Protein AF-A0A7Y2A4A9-F1 (afdb_monomer)

Mean predicted aligned error: 5.15 Å

Secondary structure (DSSP, 8-state):
--HHHHHHHHHHHTT--HHHHHHHTTS-HHHHHHHHTTSSPPPHHHHHHHHHHHT--HHHHHHHHHHTT---SS----TTSGGGHHHHHHHHHHHHHTTTS-EEEE-TT-BEEEE-HHHHHHHHHTTPPTT---BHHHHHHSTTTGGGGBTTHHHHHHHHHHHHHHHHHH-TT-HHHHHHHHHHHTSTTPPPTT-PPPP-TT-SS--EEEEETTEEEEEEEEEEEPSS-SSHHHHH-EEEEEEESSHHHHHHHHHHTT-

Solvent-accessible surface area (backbone atoms only — not comparable to full-atom values): 14334 Å² total; per-residue (Å²): 134,45,34,21,54,52,54,46,48,59,35,51,72,71,70,46,49,66,61,55,46,16,60,64,48,75,46,55,45,68,56,52,52,27,33,44,68,62,77,41,82,79,52,75,65,54,48,53,46,50,25,58,50,68,68,48,55,58,57,59,38,26,51,50,26,45,43,64,74,41,75,62,85,53,52,72,62,58,75,87,39,80,92,25,49,71,57,49,52,52,51,51,53,56,28,56,69,41,58,48,32,33,20,32,34,22,42,76,71,34,32,38,79,43,62,21,74,39,23,50,51,52,39,45,76,48,68,47,63,92,89,62,65,52,41,51,61,52,40,50,62,31,76,84,22,40,45,74,32,32,79,50,38,79,64,50,46,38,53,51,43,38,50,52,52,52,49,48,65,75,37,78,86,42,60,69,46,44,52,53,46,58,56,52,70,65,40,85,89,66,67,55,67,81,58,76,78,78,69,75,92,75,65,90,68,84,58,48,34,40,46,62,86,93,46,70,38,34,31,36,75,48,79,45,71,62,79,88,56,78,33,35,47,54,55,38,31,31,41,40,38,37,42,56,70,45,74,66,23,41,52,52,35,52,60,62,62,73,110

Sequence (259 aa):
MTFGTALREHRTARRLSQLALASSAEVSQRHLSFLETGRAKPSREMVIHLGIAMGLGLREQNELLLEAGFAPAYPETGLDEPAMDEVRHVLELLLGAHDPFPAFVIDRQWNAVMMNGSGTLLASLLGIAEGDTPNLLRVAMHPDGMRRFCANWDEVAVVLVQRLHREVLSRPGDDALREVYDEVMAYPGLPSPNDGLLPSGNDLLIPIHYRFGDVDVRLITTITTLGAAYDVTLEELRLEVSYPADAESEAVLRGLGGA

pLDDT: mean 91.57, std 9.25, range [40.78, 98.06]

Foldseek 3Di:
DALLCLLVVLCVLLVHDLVRLCVLLVHDSVVNVCRNVVVDQDDLVRLQSSCVSSVHALVSSQVSCVNSVHHRPFAADDCPDPVNVVVVVVVQVVQVVQPPWWKFKAFLQQFRPDIHPNVVVVCVLQVHDPPDRDRVLCQCQAPSHQCVFFPPNVVVLLVSLLVLVVSCSNVVVCVSNVVVNVVSVPHPPRDDNPDDDPPDPDDPFDWGWGDDPPDTFTWGKDKAADPDDRHNRNRRIIMITIDTPDPSNVVSSVVVRVD

Structure (mmCIF, N/CA/C/O backbone):
data_AF-A0A7Y2A4A9-F1
#
_entry.id   AF-A0A7Y2A4A9-F1
#
loop_
_atom_site.group_PDB
_atom_site.id
_atom_site.type_symbol
_atom_site.label_atom_id
_atom_site.label_alt_id
_atom_site.label_comp_id
_atom_site.label_asym_id
_atom_site.label_entity_id
_atom_site.label_seq_id
_atom_site.pdbx_PDB_ins_code
_atom_site.Cartn_x
_atom_site.Cartn_y
_atom_site.Cartn_z
_atom_site.occupancy
_atom_site.B_iso_or_equiv
_atom_site.auth_seq_id
_atom_site.auth_comp_id
_atom_site.auth_asym_id
_atom_site.auth_atom_id
_atom_site.pdbx_PDB_model_num
ATOM 1 N N . MET A 1 1 ? -22.354 1.861 11.260 1.00 70.50 1 MET A N 1
ATOM 2 C CA . MET A 1 1 ? -22.693 0.464 11.601 1.00 70.50 1 MET A CA 1
ATOM 3 C C . MET A 1 1 ? -23.085 0.465 13.083 1.00 70.50 1 MET A C 1
ATOM 5 O O . MET A 1 1 ? -23.626 1.469 13.526 1.00 70.50 1 MET A O 1
ATOM 9 N N . THR A 1 2 ? -22.895 -0.598 13.865 1.00 90.44 2 THR A N 1
ATOM 10 C CA . THR A 1 2 ? -22.844 -0.482 15.338 1.00 90.44 2 THR A CA 1
ATOM 11 C C . THR A 1 2 ? -21.534 -1.103 15.792 1.00 90.44 2 THR A C 1
ATOM 13 O O . THR A 1 2 ? -21.175 -2.135 15.221 1.00 90.44 2 THR A O 1
ATOM 16 N N . PHE A 1 3 ? -20.895 -0.591 16.849 1.00 95.12 3 PHE A N 1
ATOM 17 C CA . PHE A 1 3 ? -19.650 -1.157 17.391 1.00 95.12 3 PHE A CA 1
ATOM 18 C C . PHE A 1 3 ? -19.637 -2.690 17.497 1.00 95.12 3 PHE A C 1
ATOM 20 O O . PHE A 1 3 ? -18.679 -3.320 17.068 1.00 95.12 3 PHE A O 1
ATOM 27 N N . GLY A 1 4 ? -20.691 -3.310 18.042 1.00 96.06 4 GLY A N 1
ATOM 28 C CA . GLY A 1 4 ? -20.726 -4.767 18.222 1.00 96.06 4 GLY A CA 1
ATOM 29 C C . GLY A 1 4 ? -20.639 -5.547 16.902 1.00 96.06 4 GLY A C 1
ATOM 30 O O . GLY A 1 4 ? -19.939 -6.557 16.820 1.00 96.06 4 GLY A O 1
ATOM 31 N N . THR A 1 5 ? -21.299 -5.040 15.860 1.00 94.38 5 THR A N 1
ATOM 32 C CA . THR A 1 5 ? -21.244 -5.583 14.496 1.00 94.38 5 THR A CA 1
ATOM 33 C C . THR A 1 5 ? -19.867 -5.363 13.875 1.00 94.38 5 THR A C 1
ATOM 35 O O . THR A 1 5 ? -19.272 -6.337 13.427 1.00 94.38 5 THR A O 1
ATOM 38 N N . ALA A 1 6 ? -19.317 -4.146 13.957 1.00 93.75 6 ALA A N 1
ATOM 39 C CA . ALA A 1 6 ? -17.979 -3.833 13.444 1.00 93.75 6 ALA A CA 1
ATOM 40 C C . ALA A 1 6 ? -16.894 -4.698 14.115 1.00 93.75 6 ALA A C 1
ATOM 42 O O . ALA A 1 6 ? -16.078 -5.331 13.448 1.00 93.75 6 ALA A O 1
ATOM 43 N N . LEU A 1 7 ? -16.943 -4.832 15.445 1.00 95.75 7 LEU A N 1
ATOM 44 C CA . LEU A 1 7 ? -16.044 -5.694 16.216 1.00 95.75 7 LEU A CA 1
ATOM 45 C C . LEU A 1 7 ? -16.113 -7.150 15.739 1.00 95.75 7 LEU A C 1
ATOM 47 O O . LEU A 1 7 ? -15.086 -7.806 15.552 1.00 95.75 7 LEU A O 1
ATOM 51 N N . ARG A 1 8 ? -17.330 -7.667 15.529 1.00 95.31 8 ARG A N 1
ATOM 52 C CA . ARG A 1 8 ? -17.530 -9.021 15.013 1.00 95.31 8 ARG A CA 1
ATOM 53 C C . ARG A 1 8 ? -16.970 -9.163 13.599 1.00 95.31 8 ARG A C 1
ATOM 55 O O . ARG A 1 8 ? -16.331 -10.177 13.327 1.00 95.31 8 ARG A O 1
ATOM 62 N N . GLU A 1 9 ? -17.197 -8.191 12.725 1.00 92.50 9 GLU A N 1
ATOM 63 C CA . GLU A 1 9 ? -16.702 -8.200 11.348 1.00 92.50 9 GLU A CA 1
ATOM 64 C C . GLU A 1 9 ? -15.175 -8.262 11.312 1.00 92.50 9 GLU A C 1
ATOM 66 O O . GLU A 1 9 ? -14.651 -9.261 10.813 1.00 92.50 9 GLU A O 1
ATOM 71 N N . HIS A 1 10 ? -14.467 -7.327 11.961 1.00 92.81 10 HIS A N 1
ATOM 72 C CA . HIS A 1 10 ? -12.999 -7.352 12.042 1.00 92.81 10 HIS A CA 1
ATOM 73 C C . HIS A 1 10 ? -12.467 -8.671 12.620 1.00 92.81 10 HIS A C 1
ATOM 75 O O . HIS A 1 10 ? -11.510 -9.247 12.088 1.00 92.81 10 HIS A O 1
ATOM 81 N N . ARG A 1 11 ? -13.111 -9.201 13.672 1.00 94.75 11 ARG A N 1
ATOM 82 C CA . ARG A 1 11 ? -12.729 -10.487 14.269 1.00 94.75 11 ARG A CA 1
ATOM 83 C C . ARG A 1 11 ? -12.884 -11.641 13.273 1.00 94.75 11 ARG A C 1
ATOM 85 O O . ARG A 1 11 ? -11.993 -12.484 13.150 1.00 94.75 11 ARG A O 1
ATOM 92 N N . THR A 1 12 ? -14.023 -11.716 12.586 1.00 93.38 12 THR A N 1
ATOM 93 C CA . THR A 1 12 ? -14.317 -12.809 11.644 1.00 93.38 12 THR A CA 1
ATOM 94 C C . THR A 1 12 ? -13.470 -12.743 10.379 1.00 93.38 12 THR A C 1
ATOM 96 O O . THR A 1 12 ? -12.986 -13.784 9.937 1.00 93.38 12 THR A O 1
ATOM 99 N N . ALA A 1 13 ? -13.207 -11.540 9.868 1.00 88.56 13 ALA A N 1
ATOM 100 C CA . ALA A 1 13 ? -12.265 -11.267 8.788 1.00 88.56 13 ALA A CA 1
ATOM 101 C C . ALA A 1 13 ? -10.881 -11.880 9.059 1.00 88.56 13 ALA A C 1
ATOM 103 O O . ALA A 1 13 ? -10.290 -12.527 8.197 1.00 88.56 13 ALA A O 1
ATOM 104 N N . ARG A 1 14 ? -10.406 -11.761 10.302 1.00 89.94 14 ARG A N 1
ATOM 105 C CA . ARG A 1 14 ? -9.124 -12.312 10.772 1.00 89.94 14 ARG 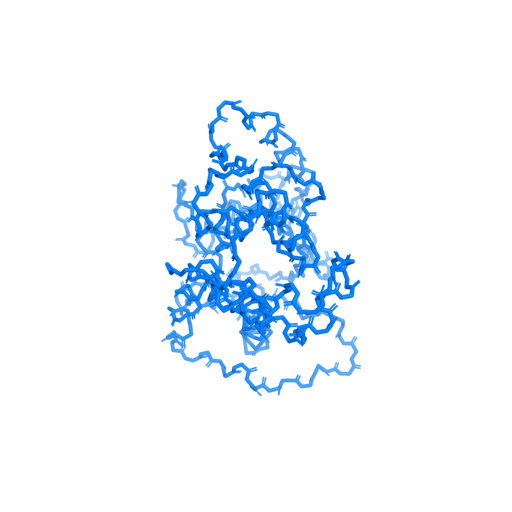A CA 1
ATOM 106 C C . ARG A 1 14 ? -9.209 -13.771 11.233 1.00 89.94 14 ARG A C 1
ATOM 108 O O . ARG A 1 14 ? -8.249 -14.307 11.778 1.00 89.94 14 ARG A O 1
ATOM 115 N N . ARG A 1 15 ? -10.355 -14.432 11.021 1.00 91.75 15 ARG A N 1
ATOM 116 C CA . ARG A 1 15 ? -10.631 -15.831 11.406 1.00 91.75 15 ARG A CA 1
ATOM 117 C C . ARG A 1 15 ? -10.437 -16.112 12.902 1.00 91.75 15 ARG A C 1
ATOM 119 O O . ARG A 1 15 ? -10.193 -17.251 13.299 1.00 91.75 15 ARG A O 1
ATOM 126 N N . LEU A 1 16 ? -10.588 -15.095 13.748 1.00 94.88 16 LEU A N 1
ATOM 127 C CA . LEU A 1 16 ? -10.486 -15.235 15.196 1.00 94.88 16 LEU A CA 1
ATOM 128 C C . LEU A 1 16 ? -11.824 -15.711 15.775 1.00 94.88 16 LEU A C 1
ATOM 130 O O . LEU A 1 16 ? -12.892 -15.189 15.448 1.00 94.88 16 LEU A O 1
ATOM 134 N N . SER A 1 17 ? -11.797 -16.694 16.675 1.00 97.06 17 SER A N 1
ATOM 135 C CA . SER A 1 17 ? -12.971 -17.031 17.491 1.00 97.06 17 SER A CA 1
ATOM 136 C C . SER A 1 17 ? -13.133 -16.020 18.633 1.00 97.06 17 SER A C 1
ATOM 138 O O . SER A 1 17 ? -12.179 -15.332 18.998 1.00 97.06 17 SER A O 1
ATOM 140 N N . GLN A 1 18 ? -14.323 -15.934 19.241 1.00 97.44 18 GLN A N 1
ATOM 141 C CA . GLN A 1 18 ? -14.507 -15.099 20.438 1.00 97.44 18 GLN A CA 1
ATOM 142 C C . GLN A 1 18 ? -13.550 -15.506 21.565 1.00 97.44 18 GLN A C 1
ATOM 144 O O . GLN A 1 18 ? -13.011 -14.650 22.251 1.00 97.44 18 GLN A O 1
ATOM 149 N N . LEU A 1 19 ? -13.320 -16.809 21.753 1.00 97.44 19 LEU A N 1
ATOM 150 C CA . LEU A 1 19 ? -12.393 -17.295 22.772 1.00 97.44 19 LEU A CA 1
ATOM 151 C C . LEU A 1 19 ? -10.947 -16.883 22.464 1.00 97.44 19 LEU A C 1
ATOM 153 O O . LEU A 1 19 ? -10.241 -16.460 23.372 1.00 97.44 19 LEU A O 1
ATOM 157 N N . ALA A 1 20 ? -10.527 -16.969 21.197 1.00 97.50 20 ALA A N 1
ATOM 158 C CA . ALA A 1 20 ? -9.180 -16.584 20.782 1.00 97.50 20 ALA A CA 1
ATOM 159 C C . ALA A 1 20 ? -8.916 -15.092 21.030 1.00 97.50 20 ALA A C 1
ATOM 161 O O . ALA A 1 20 ? -7.919 -14.757 21.660 1.00 97.50 20 ALA A O 1
ATOM 162 N N . LEU A 1 21 ? -9.840 -14.215 20.614 1.00 97.69 21 LEU A N 1
ATOM 163 C CA . LEU A 1 21 ? -9.711 -12.775 20.855 1.00 97.69 21 LEU A CA 1
ATOM 164 C C . LEU A 1 21 ? -9.796 -12.436 22.347 1.00 97.69 21 LEU A C 1
ATOM 166 O O . LEU A 1 21 ? -9.017 -11.639 22.848 1.00 97.69 21 LEU A O 1
ATOM 170 N N . ALA A 1 22 ? -10.723 -13.050 23.081 1.00 97.44 22 ALA A N 1
ATOM 171 C CA . ALA A 1 22 ? -10.835 -12.817 24.515 1.00 97.44 22 ALA A CA 1
ATOM 172 C C 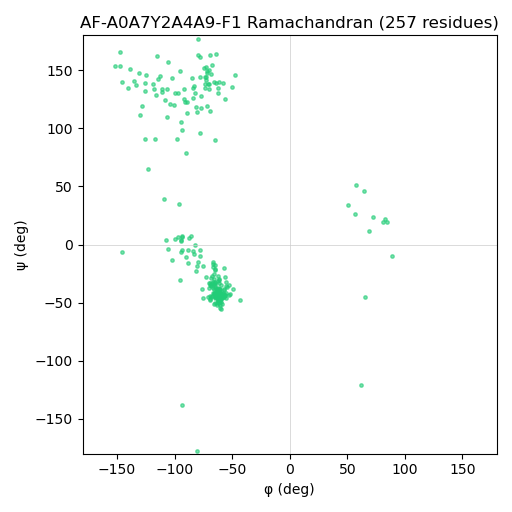. ALA A 1 22 ? -9.549 -13.217 25.256 1.00 97.44 22 ALA A C 1
ATOM 174 O O . ALA A 1 22 ? -9.114 -12.501 26.151 1.00 97.44 22 ALA A O 1
ATOM 175 N N . SER A 1 23 ? -8.916 -14.319 24.842 1.00 97.12 23 SER A N 1
ATOM 176 C CA . SER A 1 23 ? -7.636 -14.759 25.393 1.00 97.12 23 SER A CA 1
ATOM 177 C C . SER A 1 23 ? -6.489 -13.812 25.045 1.00 97.12 23 SER A C 1
ATOM 179 O O . SER A 1 23 ? -5.691 -13.528 25.930 1.00 97.12 23 SER A O 1
ATOM 181 N N . SER A 1 24 ? -6.381 -13.333 23.798 1.00 96.25 24 SER A N 1
ATOM 182 C CA . SER A 1 24 ? -5.307 -12.402 23.410 1.00 96.25 24 SER A CA 1
ATOM 183 C C . SER A 1 24 ? -5.478 -11.020 24.040 1.00 96.25 24 SER A C 1
ATOM 185 O O . SER A 1 24 ? -4.495 -10.374 24.377 1.00 96.25 24 SER A O 1
ATOM 187 N N . ALA A 1 25 ? -6.724 -10.591 24.238 1.00 96.69 25 ALA A N 1
ATOM 188 C CA . ALA A 1 25 ? -7.071 -9.343 24.902 1.00 96.69 25 ALA A CA 1
ATOM 189 C C . ALA A 1 25 ? -7.197 -9.481 26.431 1.00 96.69 25 ALA A C 1
ATOM 191 O O . ALA A 1 25 ? -7.627 -8.536 27.078 1.00 96.69 25 ALA A O 1
ATOM 192 N N . GLU A 1 26 ? -6.891 -10.631 27.036 1.00 96.81 26 GLU A N 1
ATOM 193 C CA . GLU A 1 26 ? -6.998 -10.835 28.494 1.00 96.81 26 GLU A CA 1
ATOM 194 C C . GLU A 1 26 ? -8.364 -10.419 29.099 1.00 96.81 26 GLU A C 1
ATOM 196 O O . GLU A 1 26 ? -8.467 -9.957 30.236 1.00 96.81 26 GLU A O 1
ATOM 201 N N . VAL A 1 27 ? -9.454 -10.605 28.345 1.00 96.94 27 VAL A N 1
ATOM 202 C CA . VAL A 1 27 ? -10.831 -10.343 28.791 1.00 96.94 27 VAL A CA 1
ATOM 203 C C . VAL A 1 27 ? -11.642 -11.632 28.853 1.00 96.94 27 VAL A C 1
ATOM 205 O O . VAL A 1 27 ? -11.319 -12.646 28.241 1.00 96.94 27 VAL A O 1
ATOM 208 N N . SER A 1 28 ? -12.766 -11.619 29.574 1.00 97.25 28 SER A N 1
ATOM 209 C CA . SER A 1 28 ? -13.662 -12.780 29.550 1.00 97.25 28 SER A CA 1
ATOM 210 C C . SER A 1 28 ? -14.373 -12.909 28.195 1.00 97.25 28 SER A C 1
ATOM 212 O O . SER A 1 28 ? -14.920 -11.934 27.673 1.00 97.25 28 SER A O 1
ATOM 214 N N . GLN A 1 29 ? -14.480 -14.134 27.669 1.00 97.25 29 GLN A N 1
ATOM 215 C CA . GLN A 1 29 ? -15.272 -14.420 26.461 1.00 97.25 29 GLN A CA 1
ATOM 216 C C . GLN A 1 29 ? -16.728 -13.943 26.608 1.00 97.25 29 GLN A C 1
ATOM 218 O O . GLN A 1 29 ? -17.335 -13.453 25.657 1.00 97.25 29 GLN A O 1
ATOM 223 N N . ARG A 1 30 ? -17.292 -14.046 27.821 1.00 97.50 30 ARG A N 1
ATOM 224 C CA . ARG A 1 30 ? -18.635 -13.542 28.135 1.00 97.50 30 ARG A CA 1
ATOM 225 C C . ARG A 1 30 ? -18.741 -12.035 27.904 1.00 97.50 30 ARG A C 1
ATOM 227 O O . ARG A 1 30 ? -19.730 -11.587 27.331 1.00 97.50 30 ARG A O 1
ATOM 234 N N . HIS A 1 31 ? -17.749 -11.266 28.352 1.00 97.06 31 HIS A N 1
ATOM 235 C CA . HIS A 1 31 ? -17.726 -9.822 28.141 1.00 97.06 31 HIS A CA 1
ATOM 236 C C . HIS A 1 31 ? -17.620 -9.487 26.652 1.00 97.06 31 HIS A C 1
ATOM 238 O O . HIS A 1 31 ? -18.430 -8.705 26.162 1.00 97.06 31 HIS A O 1
ATOM 244 N N . LEU A 1 32 ? -16.728 -10.160 25.916 1.00 97.31 32 LEU A N 1
ATOM 245 C CA . LEU A 1 32 ? -16.613 -9.989 24.466 1.00 97.31 32 LEU A CA 1
ATOM 246 C C . LEU A 1 32 ? -17.938 -10.287 23.741 1.00 97.31 32 LEU A C 1
ATOM 248 O O . LEU A 1 32 ? -18.380 -9.509 22.901 1.00 97.31 32 LEU A O 1
ATOM 252 N N . SER A 1 33 ? -18.631 -11.364 24.120 1.00 97.44 33 SER A N 1
ATOM 253 C CA . SER A 1 33 ? -19.958 -11.681 23.579 1.00 97.44 33 SER A CA 1
ATOM 254 C C . SER A 1 33 ? -20.992 -10.587 23.875 1.00 97.44 33 SER A C 1
ATOM 256 O O . SER A 1 33 ? -21.827 -10.285 23.021 1.00 97.44 33 SER A O 1
ATOM 258 N N . PHE A 1 34 ? -20.955 -9.965 25.057 1.00 98.06 34 PHE A N 1
ATOM 259 C CA . PHE A 1 34 ? -21.860 -8.860 25.392 1.00 98.06 34 PHE A CA 1
ATOM 260 C C . PHE A 1 34 ? -21.562 -7.594 24.590 1.00 98.06 34 PHE A C 1
ATOM 262 O O . PHE A 1 34 ? -22.504 -6.895 24.224 1.00 98.06 34 PHE A O 1
ATOM 269 N N . LEU A 1 35 ? -20.293 -7.326 24.290 1.00 97.62 35 LEU A N 1
ATOM 270 C CA . LEU A 1 35 ? -19.888 -6.232 23.412 1.00 97.62 35 LEU A CA 1
ATOM 271 C C . LEU A 1 35 ? -20.387 -6.457 21.976 1.00 97.62 35 LEU A C 1
ATOM 273 O O . LEU A 1 35 ? -21.084 -5.602 21.436 1.00 97.62 35 LEU A O 1
ATOM 277 N N . GLU A 1 36 ? -20.140 -7.637 21.395 1.00 97.31 36 GLU A N 1
ATOM 278 C CA . GLU A 1 36 ? -20.597 -7.977 20.033 1.00 97.31 36 GLU A CA 1
ATOM 279 C C . GLU A 1 36 ? -22.127 -7.961 19.881 1.00 97.31 36 GLU A C 1
ATOM 281 O O . GLU A 1 36 ? -22.646 -7.683 18.806 1.00 97.31 36 GLU A O 1
ATOM 286 N N . THR A 1 37 ? -22.865 -8.255 20.956 1.00 96.56 37 THR A N 1
ATOM 287 C CA . THR A 1 37 ? -24.342 -8.271 20.957 1.00 96.56 37 THR A CA 1
ATOM 288 C C . THR A 1 37 ? -24.975 -6.960 21.427 1.00 96.56 37 THR A C 1
ATOM 290 O O . THR A 1 37 ? -26.196 -6.888 21.555 1.00 96.56 37 THR A O 1
ATOM 293 N N . GLY A 1 38 ? -24.174 -5.931 21.729 1.00 95.00 38 GLY A N 1
ATOM 294 C CA . GLY A 1 38 ? -24.663 -4.633 22.210 1.00 95.00 38 GLY A CA 1
ATOM 295 C C . GLY A 1 38 ? -25.270 -4.655 23.620 1.00 95.00 38 GLY A C 1
ATOM 296 O O . GLY A 1 38 ? -25.886 -3.682 24.050 1.00 95.00 38 GLY A O 1
ATOM 297 N N . ARG A 1 39 ? -25.096 -5.750 24.371 1.00 96.19 39 ARG A N 1
ATOM 298 C CA . ARG A 1 39 ? -25.562 -5.891 25.764 1.00 96.19 39 ARG A CA 1
ATOM 299 C C . ARG A 1 39 ? -24.698 -5.125 26.764 1.00 96.19 39 ARG A C 1
ATOM 301 O O . ARG A 1 39 ? -25.130 -4.910 27.895 1.00 96.19 39 ARG A O 1
ATOM 308 N N . ALA A 1 40 ? -23.484 -4.756 26.370 1.00 95.50 40 ALA A N 1
ATOM 309 C CA . ALA A 1 40 ? -22.579 -3.908 27.130 1.00 95.50 40 ALA A CA 1
ATOM 310 C C . ALA A 1 40 ? -22.034 -2.797 26.226 1.00 95.50 40 ALA A C 1
ATOM 312 O O . ALA A 1 40 ? -21.841 -3.009 25.030 1.00 95.50 40 ALA A O 1
ATOM 313 N N . LYS A 1 41 ? -21.768 -1.625 26.809 1.00 94.88 41 LYS A N 1
ATOM 314 C CA . LYS A 1 41 ? -21.061 -0.536 26.126 1.00 94.88 41 LYS A CA 1
ATOM 315 C C . LYS A 1 41 ? -19.559 -0.650 26.412 1.00 94.88 41 LYS A C 1
ATOM 317 O O . LYS A 1 41 ? -19.214 -0.857 27.578 1.00 94.88 41 LYS A O 1
ATOM 322 N N . PRO A 1 42 ? -18.677 -0.524 25.406 1.00 97.00 42 PRO A N 1
ATOM 323 C CA . PRO A 1 42 ? -17.239 -0.492 25.643 1.00 97.00 42 PRO A CA 1
ATOM 324 C C . PRO A 1 42 ? -16.823 0.845 26.277 1.00 97.00 42 PRO A C 1
ATOM 326 O O . PRO A 1 42 ? -17.463 1.876 26.061 1.00 97.00 42 PRO A O 1
ATOM 329 N N . SER A 1 43 ? -15.726 0.843 27.035 1.00 97.31 43 SER A N 1
ATOM 330 C CA . SER A 1 43 ? -14.962 2.069 27.291 1.00 97.31 43 SER A CA 1
ATOM 331 C C . SER A 1 43 ? -14.061 2.375 26.091 1.00 97.31 43 SER A C 1
ATOM 333 O O . SER A 1 43 ? -13.767 1.484 25.295 1.00 97.31 43 SER A O 1
ATOM 335 N N . ARG A 1 44 ? -13.565 3.612 25.982 1.00 97.69 44 ARG A N 1
ATOM 336 C CA . ARG A 1 44 ? -12.594 3.986 24.940 1.00 97.69 44 ARG A CA 1
ATOM 337 C C . ARG A 1 44 ? -11.344 3.098 24.971 1.00 97.69 44 ARG A C 1
ATOM 339 O O . ARG A 1 44 ? -10.895 2.628 23.934 1.00 97.69 44 ARG A O 1
ATOM 346 N N . GLU A 1 45 ? -10.824 2.830 26.167 1.00 97.31 45 GLU A N 1
ATOM 347 C CA . GLU A 1 45 ? -9.667 1.951 26.381 1.00 97.31 45 GLU A CA 1
ATOM 348 C C . GLU A 1 45 ? -9.943 0.516 25.924 1.00 97.31 45 GLU A C 1
ATOM 350 O O . GLU A 1 45 ? -9.090 -0.092 25.289 1.00 97.31 45 GLU A O 1
ATOM 355 N N . MET A 1 46 ? -11.149 -0.008 26.174 1.00 97.75 46 MET A N 1
ATOM 356 C CA . MET A 1 46 ? -11.538 -1.347 25.722 1.00 97.75 46 MET A CA 1
ATOM 357 C C . MET A 1 46 ? -11.557 -1.452 24.193 1.00 97.75 46 MET A C 1
ATOM 359 O O . MET A 1 46 ? -11.158 -2.477 23.650 1.00 97.75 46 MET A O 1
ATOM 363 N N . VAL A 1 47 ? -12.001 -0.403 23.491 1.00 97.88 47 VAL A N 1
ATOM 364 C CA . VAL A 1 47 ? -11.987 -0.385 22.020 1.00 97.88 47 VAL A CA 1
ATOM 365 C C . VAL A 1 47 ? -10.557 -0.469 21.488 1.00 97.88 47 VAL A C 1
ATOM 367 O O . VAL A 1 47 ? -10.272 -1.335 20.664 1.00 97.88 47 VAL A O 1
ATOM 370 N N . ILE A 1 48 ? -9.658 0.378 21.999 1.00 96.56 48 ILE A N 1
ATOM 371 C CA . ILE A 1 48 ? -8.240 0.39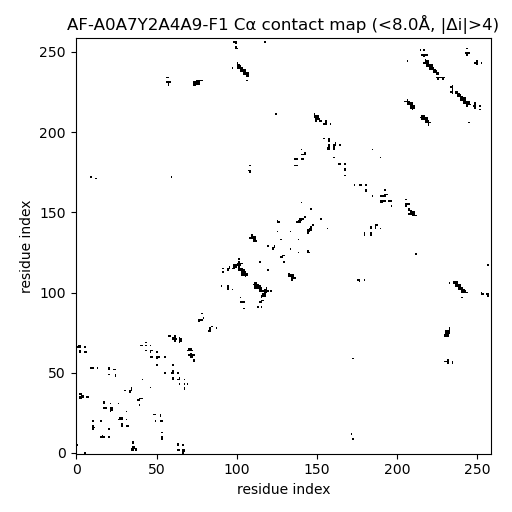4 21.600 1.00 96.56 48 ILE A CA 1
ATOM 372 C C . ILE A 1 48 ? -7.587 -0.954 21.915 1.00 96.56 48 ILE A C 1
ATOM 374 O O . ILE A 1 48 ? -6.939 -1.548 21.059 1.00 96.56 48 ILE A O 1
ATOM 378 N N . HIS A 1 49 ? -7.816 -1.482 23.118 1.00 97.50 49 HIS A N 1
ATOM 379 C CA . HIS A 1 49 ? -7.258 -2.759 23.556 1.00 97.50 49 HIS A CA 1
ATOM 380 C C . HIS A 1 49 ? -7.678 -3.928 22.656 1.00 97.50 49 HIS A C 1
ATOM 382 O O . HIS A 1 49 ? -6.843 -4.728 22.241 1.00 97.50 49 HIS A O 1
ATOM 388 N N . LEU A 1 50 ? -8.963 -4.000 22.288 1.00 97.69 50 LEU A N 1
ATOM 389 C CA . LEU A 1 50 ? -9.459 -5.005 21.343 1.00 97.69 50 LEU A CA 1
ATOM 390 C C . LEU A 1 50 ? -8.898 -4.797 19.931 1.00 97.69 50 LEU A C 1
ATOM 392 O O . LEU A 1 50 ? -8.590 -5.780 19.258 1.00 97.69 50 LEU A O 1
ATOM 396 N N . GLY A 1 51 ? -8.742 -3.545 19.493 1.00 96.00 51 GLY A N 1
ATOM 397 C CA . GLY A 1 51 ? -8.111 -3.207 18.218 1.00 96.00 51 GLY A CA 1
ATOM 398 C C . GLY A 1 51 ? -6.670 -3.716 18.135 1.00 96.00 51 GLY A C 1
ATOM 399 O O . GLY A 1 51 ? -6.317 -4.437 17.201 1.00 96.00 51 GLY A O 1
ATOM 400 N N . ILE A 1 52 ? -5.869 -3.443 19.166 1.00 95.06 52 ILE A N 1
ATOM 401 C CA . ILE A 1 52 ? -4.490 -3.934 19.287 1.00 95.06 52 ILE A CA 1
ATOM 402 C C . ILE A 1 52 ? -4.460 -5.467 19.328 1.00 95.06 52 ILE A C 1
ATOM 404 O O . ILE A 1 52 ? -3.700 -6.087 18.587 1.00 95.06 52 ILE A O 1
ATOM 408 N N . ALA A 1 53 ? -5.318 -6.101 20.133 1.00 96.69 53 ALA A N 1
ATOM 409 C CA . ALA A 1 53 ? -5.365 -7.559 20.269 1.00 96.69 53 ALA A CA 1
ATOM 410 C C . ALA A 1 53 ? -5.780 -8.299 18.981 1.00 96.69 53 ALA A C 1
ATOM 412 O O . ALA A 1 53 ? -5.493 -9.490 18.837 1.00 96.69 53 ALA A O 1
ATOM 413 N N . MET A 1 54 ? -6.454 -7.612 18.051 1.00 94.50 54 MET A N 1
ATOM 414 C CA . MET A 1 54 ? -6.765 -8.109 16.706 1.00 94.50 54 MET A CA 1
ATOM 415 C C . MET A 1 54 ? -5.683 -7.774 15.667 1.00 94.50 54 MET A C 1
ATOM 417 O O . MET A 1 54 ? -5.755 -8.287 14.550 1.00 94.50 54 MET A O 1
ATOM 421 N N . GLY A 1 55 ? -4.709 -6.919 15.993 1.00 92.00 55 GLY A N 1
ATOM 422 C CA . GLY A 1 55 ? -3.761 -6.379 15.018 1.00 92.00 55 GLY A CA 1
ATOM 423 C C . GLY A 1 55 ? -4.455 -5.504 13.971 1.00 92.00 55 GLY A C 1
ATOM 424 O O . GLY A 1 55 ? -4.274 -5.710 12.770 1.00 92.00 55 GLY A O 1
ATOM 425 N N . LEU A 1 56 ? -5.339 -4.606 14.411 1.00 92.69 56 LEU A N 1
ATOM 426 C CA . LEU A 1 56 ? -5.919 -3.573 13.551 1.00 92.69 56 LEU A CA 1
ATOM 427 C C . LEU A 1 56 ? -4.882 -2.481 13.267 1.00 92.69 56 LEU A C 1
ATOM 429 O O . LEU A 1 56 ? -4.203 -2.041 14.200 1.00 92.69 56 LEU A O 1
ATOM 433 N N . GLY A 1 57 ? -4.811 -2.012 12.018 1.00 91.75 57 GLY A N 1
ATOM 434 C CA . GLY A 1 57 ? -4.081 -0.779 11.698 1.00 91.75 57 GLY A CA 1
ATOM 435 C C . GLY A 1 57 ? -4.717 0.438 12.377 1.00 91.75 57 GLY A C 1
ATOM 436 O O . GLY A 1 57 ? -5.864 0.379 12.833 1.00 91.75 57 GLY A O 1
ATOM 437 N N . LEU A 1 58 ? -4.001 1.555 12.448 1.00 94.19 58 LEU A N 1
ATOM 438 C CA . LEU A 1 58 ? -4.445 2.781 13.117 1.00 94.19 58 LEU A CA 1
ATOM 439 C C . LEU A 1 58 ? -5.776 3.301 12.553 1.00 94.19 58 LEU A C 1
ATOM 441 O O . LEU A 1 58 ? -6.643 3.727 13.321 1.00 94.19 58 LEU A O 1
ATOM 445 N N . ARG A 1 59 ? -5.980 3.201 11.231 1.00 93.50 59 ARG A N 1
ATOM 446 C CA . ARG A 1 59 ? -7.247 3.568 10.577 1.00 93.50 59 ARG A CA 1
ATOM 447 C C . ARG A 1 59 ? -8.413 2.700 11.043 1.00 93.50 59 ARG A C 1
ATOM 449 O O . ARG A 1 59 ? -9.408 3.233 11.522 1.00 93.50 59 ARG A O 1
ATOM 456 N N . GLU A 1 60 ? -8.261 1.377 10.989 1.00 93.44 60 GLU A N 1
ATOM 457 C CA . GLU A 1 60 ? -9.285 0.430 11.458 1.00 93.44 60 GLU A CA 1
ATOM 458 C C . GLU A 1 60 ? -9.599 0.648 12.954 1.00 93.44 60 GLU A C 1
ATOM 460 O O . GLU A 1 60 ? -10.745 0.527 13.389 1.00 93.44 60 GLU A O 1
ATOM 465 N N . GLN A 1 61 ? -8.600 1.010 13.769 1.00 94.88 61 GLN A N 1
ATOM 466 C CA . GLN A 1 61 ? -8.824 1.364 15.175 1.00 94.88 61 GLN A CA 1
ATOM 467 C C . GLN A 1 61 ? -9.628 2.663 15.332 1.00 94.88 61 GLN A C 1
ATOM 469 O O . GLN A 1 61 ? -10.521 2.729 16.182 1.00 94.88 61 GLN A O 1
ATOM 474 N N . ASN A 1 62 ? -9.344 3.685 14.521 1.00 95.75 62 ASN A N 1
ATOM 475 C CA . ASN A 1 62 ? -10.120 4.925 14.487 1.00 95.75 62 ASN A CA 1
ATOM 476 C C . ASN A 1 62 ? -11.570 4.681 14.045 1.00 95.75 62 ASN A C 1
ATOM 478 O O . ASN A 1 62 ? -12.490 5.208 14.669 1.00 95.75 62 ASN A O 1
ATOM 482 N N . GLU A 1 63 ? -11.788 3.849 13.029 1.00 93.88 63 GLU A N 1
ATOM 483 C CA . GLU A 1 63 ? -13.122 3.438 12.577 1.00 93.88 63 GLU A CA 1
ATOM 484 C C . GLU A 1 63 ? -13.893 2.730 13.697 1.00 93.88 63 GLU A C 1
ATOM 486 O O . GLU A 1 63 ? -15.037 3.078 13.997 1.00 93.88 63 GLU A O 1
ATOM 491 N N . LEU A 1 64 ? -13.246 1.799 14.403 1.00 95.25 64 LEU A N 1
ATOM 492 C CA . LEU A 1 64 ? -13.865 1.089 15.519 1.00 95.25 64 LEU A CA 1
ATOM 493 C C . LEU A 1 64 ? -14.209 2.024 16.697 1.00 95.25 64 LEU A C 1
ATOM 495 O O . LEU A 1 64 ? -15.234 1.838 17.361 1.00 95.25 64 LEU A O 1
ATOM 499 N N . LEU A 1 65 ? -13.383 3.046 16.952 1.00 97.31 65 LEU A N 1
ATOM 500 C CA . LEU A 1 65 ? -13.659 4.103 17.934 1.00 97.31 65 LEU A CA 1
ATOM 501 C C . LEU A 1 65 ? -14.880 4.937 17.545 1.00 97.31 65 LEU A C 1
ATOM 503 O O . LEU A 1 65 ? -15.746 5.169 18.394 1.00 97.31 65 LEU A O 1
ATOM 507 N N . LEU A 1 66 ? -14.976 5.336 16.276 1.00 96.62 66 LEU A N 1
ATOM 508 C CA . LEU A 1 66 ? -16.116 6.084 15.746 1.00 96.62 66 LEU A CA 1
ATOM 509 C C . LEU A 1 66 ? -17.415 5.278 15.873 1.00 96.62 66 LEU A C 1
ATOM 511 O O . LEU A 1 66 ? -18.416 5.797 16.370 1.00 96.62 66 LEU A O 1
ATOM 515 N N . GLU A 1 67 ? -17.390 3.987 15.537 1.00 95.88 67 GLU A N 1
ATOM 516 C CA . GLU A 1 67 ? -18.539 3.077 15.675 1.00 95.88 67 GLU A CA 1
ATOM 517 C C . GLU A 1 67 ? -18.971 2.851 17.138 1.00 95.88 67 GLU A C 1
ATOM 519 O O . GLU A 1 67 ? -20.123 2.490 17.412 1.00 95.88 67 GLU A O 1
ATOM 524 N N . ALA A 1 68 ? -18.068 3.084 18.096 1.00 96.44 68 ALA A N 1
ATOM 525 C CA . ALA A 1 68 ? -18.352 3.087 19.532 1.00 96.44 68 ALA A CA 1
ATOM 526 C C . ALA A 1 68 ? -18.804 4.458 20.076 1.00 96.44 68 ALA A C 1
ATOM 528 O O . ALA A 1 68 ? -19.179 4.550 21.248 1.00 96.44 68 ALA A O 1
ATOM 529 N N . GLY A 1 69 ? -18.809 5.505 19.243 1.00 96.81 69 GLY A N 1
ATOM 530 C CA . GLY A 1 69 ? -19.180 6.870 19.622 1.00 96.81 69 GLY A CA 1
ATOM 531 C C . GLY A 1 69 ? -18.049 7.673 20.271 1.00 96.81 69 GLY A C 1
ATOM 532 O O . GLY A 1 69 ? -18.324 8.626 21.002 1.00 96.81 69 GLY A O 1
ATOM 533 N N . PHE A 1 70 ? -16.791 7.293 20.039 1.00 98.06 70 PHE A N 1
ATOM 534 C CA . PHE A 1 70 ? -15.609 8.014 20.508 1.00 98.06 70 PHE A CA 1
ATOM 535 C C . PHE A 1 70 ? -14.915 8.760 19.363 1.00 98.06 70 PHE A C 1
ATOM 537 O O . PHE A 1 70 ? -15.046 8.403 18.197 1.00 98.06 70 PHE A O 1
ATOM 544 N N . ALA A 1 71 ? -14.142 9.791 19.709 1.00 96.69 71 ALA A N 1
ATOM 545 C CA . ALA A 1 71 ? -13.260 10.452 18.754 1.00 96.69 71 ALA A CA 1
ATOM 546 C C . ALA A 1 71 ? -12.070 9.541 18.373 1.00 96.69 71 ALA A C 1
ATOM 548 O O . ALA A 1 71 ? -11.616 8.769 19.237 1.00 96.69 71 ALA A O 1
ATOM 549 N N . PRO A 1 72 ? -11.535 9.672 17.141 1.00 96.75 72 PRO A N 1
ATOM 550 C CA . PRO A 1 72 ? -10.308 9.008 16.705 1.00 96.75 72 PRO A CA 1
ATOM 551 C C . PRO A 1 72 ? -9.168 9.159 17.719 1.00 96.75 72 PRO A C 1
ATOM 553 O O . PRO A 1 72 ? -9.069 10.163 18.430 1.00 96.75 72 PRO A O 1
ATOM 556 N N . ALA A 1 73 ? -8.328 8.134 17.833 1.00 95.50 73 ALA A N 1
ATOM 557 C CA . ALA A 1 73 ? -7.157 8.154 18.705 1.00 95.50 73 ALA A CA 1
ATOM 558 C C . ALA A 1 73 ? -5.884 8.552 17.966 1.00 95.50 73 ALA A C 1
ATOM 560 O O . ALA A 1 73 ? -5.002 9.146 18.585 1.00 95.50 73 ALA A O 1
ATOM 561 N N . TYR A 1 74 ? -5.810 8.229 16.679 1.00 94.75 74 TYR A N 1
ATOM 562 C CA . TYR A 1 74 ? -4.622 8.412 15.862 1.00 94.75 74 TYR A CA 1
ATOM 563 C C . TYR A 1 74 ? -4.873 9.509 14.826 1.00 94.75 74 TYR A C 1
ATOM 565 O O . TYR A 1 74 ? -5.944 9.507 14.212 1.00 94.75 74 TYR A O 1
ATOM 573 N N . PRO A 1 75 ? -3.943 10.459 14.650 1.00 94.94 75 PRO A N 1
ATOM 574 C CA . PRO A 1 75 ? -4.052 11.461 13.604 1.00 94.94 75 PRO A CA 1
ATOM 575 C C . PRO A 1 75 ? -3.915 10.823 12.220 1.00 94.94 75 PRO A C 1
ATOM 577 O O . PRO A 1 75 ? -3.303 9.768 12.060 1.00 94.94 75 PRO A O 1
ATOM 580 N N . GLU A 1 76 ? -4.507 11.484 11.237 1.00 94.56 76 GLU A N 1
ATOM 581 C CA . GLU A 1 76 ? -4.325 11.223 9.816 1.00 94.56 76 GLU A CA 1
ATOM 582 C C . GLU A 1 76 ? -3.923 12.557 9.198 1.00 94.56 76 GLU A C 1
ATOM 584 O O . GLU A 1 76 ? -4.775 13.391 8.891 1.00 94.56 76 GLU A O 1
ATOM 589 N N . THR A 1 77 ? -2.618 12.798 9.149 1.00 94.12 77 THR A N 1
ATOM 590 C CA . THR A 1 77 ? -2.059 14.070 8.685 1.00 94.12 77 THR A CA 1
ATOM 591 C C . THR A 1 77 ? -1.673 13.933 7.219 1.00 94.12 77 THR A C 1
ATOM 593 O O . THR A 1 77 ? -0.992 12.972 6.849 1.00 94.12 77 THR A O 1
ATOM 596 N N . GLY A 1 78 ? -2.093 14.873 6.373 1.00 93.38 78 GLY A N 1
ATOM 597 C CA . GLY A 1 78 ? -1.712 14.895 4.964 1.00 93.38 78 GLY A CA 1
ATOM 598 C C . GLY A 1 78 ? -0.194 14.962 4.803 1.00 93.38 78 GLY A C 1
ATOM 599 O O . GLY A 1 78 ? 0.490 15.678 5.536 1.00 93.38 78 GLY A O 1
ATOM 600 N N . LEU A 1 79 ? 0.356 14.205 3.849 1.00 92.94 79 LEU A N 1
ATOM 601 C CA . LEU A 1 79 ? 1.806 14.158 3.630 1.00 92.94 79 LEU A CA 1
ATOM 602 C C . LEU A 1 79 ? 2.379 15.531 3.233 1.00 92.94 79 LEU A C 1
ATOM 604 O O . LEU A 1 79 ? 3.541 15.811 3.506 1.00 92.94 79 LEU A O 1
ATOM 608 N N . ASP A 1 80 ? 1.571 16.385 2.607 1.00 92.56 80 ASP A N 1
ATOM 609 C CA . ASP A 1 80 ? 1.895 17.749 2.187 1.00 92.56 80 ASP A CA 1
ATOM 610 C C . ASP A 1 80 ? 1.749 18.801 3.300 1.00 92.56 80 ASP A C 1
ATOM 612 O O . ASP A 1 80 ? 2.166 19.949 3.121 1.00 92.56 80 ASP A O 1
ATOM 616 N N . GLU A 1 81 ? 1.191 18.433 4.456 1.00 95.50 81 GLU A N 1
ATOM 617 C CA . GLU A 1 81 ? 1.032 19.350 5.579 1.00 95.50 81 GLU A CA 1
ATOM 618 C C . GLU A 1 81 ? 2.379 19.672 6.256 1.00 95.50 81 GLU A C 1
ATOM 620 O O . GLU A 1 81 ? 3.244 18.799 6.361 1.00 95.50 81 GLU A O 1
ATOM 625 N N . PRO A 1 82 ? 2.551 20.884 6.830 1.00 95.31 82 PRO A N 1
ATOM 626 C CA . PRO A 1 82 ? 3.798 21.278 7.499 1.00 95.31 82 PRO A CA 1
ATOM 627 C C . PRO A 1 82 ? 4.241 20.339 8.631 1.00 95.31 82 PRO A C 1
ATOM 629 O O . PRO A 1 82 ? 5.426 20.213 8.927 1.00 95.31 82 PRO A O 1
ATOM 632 N N . ALA A 1 83 ? 3.293 19.661 9.283 1.00 92.56 83 ALA A N 1
ATOM 633 C CA . ALA A 1 83 ? 3.591 18.689 10.332 1.00 92.56 83 ALA A CA 1
ATOM 634 C C . ALA A 1 83 ? 4.332 17.437 9.810 1.00 92.56 83 ALA A C 1
ATOM 636 O O . ALA A 1 83 ? 4.938 16.724 10.607 1.00 92.56 83 ALA A O 1
ATOM 637 N N . MET A 1 84 ? 4.317 17.191 8.494 1.00 94.31 84 MET A N 1
ATOM 638 C CA . MET A 1 84 ? 4.996 16.077 7.825 1.00 94.31 84 MET A CA 1
ATOM 639 C C . MET A 1 84 ? 6.328 16.471 7.166 1.00 94.31 84 MET A C 1
ATOM 641 O O . MET A 1 84 ? 6.963 15.620 6.544 1.00 94.31 84 MET A O 1
ATOM 645 N N . ASP A 1 85 ? 6.802 17.714 7.321 1.00 94.88 85 ASP A N 1
ATOM 646 C CA . ASP A 1 85 ? 8.037 18.207 6.684 1.00 94.88 85 ASP A CA 1
ATOM 647 C C . ASP A 1 85 ? 9.268 17.344 7.006 1.00 94.88 85 ASP A C 1
ATOM 649 O O . ASP A 1 85 ? 10.016 16.963 6.104 1.00 94.88 85 ASP A O 1
ATOM 653 N N . GLU A 1 86 ? 9.465 16.978 8.278 1.00 92.56 86 GLU A N 1
ATOM 654 C CA . GLU A 1 86 ? 10.586 16.118 8.687 1.00 92.56 86 GLU A CA 1
ATOM 655 C C . GLU A 1 86 ? 10.489 14.720 8.065 1.00 92.56 86 GLU A C 1
ATOM 657 O O . GLU A 1 86 ? 11.497 14.148 7.647 1.00 92.56 86 GLU A O 1
ATOM 662 N N . VAL A 1 87 ? 9.275 14.173 7.958 1.00 92.38 87 VAL A N 1
ATOM 663 C CA . VAL A 1 87 ? 9.054 12.849 7.369 1.00 92.38 87 VAL A CA 1
ATOM 664 C C . VAL A 1 87 ? 9.290 12.882 5.866 1.00 92.38 87 VAL A C 1
ATOM 666 O O . VAL A 1 87 ? 10.008 12.025 5.352 1.00 92.38 87 VAL A O 1
ATOM 669 N N . ARG A 1 88 ? 8.760 13.889 5.165 1.00 95.38 88 ARG A N 1
ATOM 670 C CA . ARG A 1 88 ? 9.033 14.097 3.739 1.00 95.38 88 ARG A CA 1
ATOM 671 C C . ARG A 1 88 ? 10.526 14.218 3.473 1.00 95.38 88 ARG A C 1
ATOM 673 O O . ARG A 1 88 ? 11.023 13.545 2.578 1.00 95.38 88 ARG A O 1
ATOM 680 N N . HIS A 1 89 ? 11.254 14.967 4.298 1.00 95.88 89 HIS A N 1
ATOM 681 C CA . HIS A 1 89 ? 12.704 15.071 4.162 1.00 95.88 89 HIS A CA 1
ATOM 682 C C . HIS A 1 89 ? 13.411 13.710 4.303 1.00 95.88 89 HIS A C 1
ATOM 684 O O . HIS A 1 89 ? 14.301 13.380 3.521 1.00 95.88 89 HIS A O 1
ATOM 690 N N . VAL A 1 90 ? 13.001 12.875 5.263 1.00 94.06 90 VAL A N 1
ATOM 691 C CA . VAL A 1 90 ? 13.544 11.512 5.402 1.00 94.06 90 VAL A CA 1
ATOM 692 C C . VAL A 1 90 ? 13.204 10.647 4.186 1.00 94.06 90 VAL A C 1
ATOM 694 O O . VAL A 1 90 ? 14.069 9.922 3.695 1.00 94.06 90 VAL A O 1
ATOM 697 N N . LEU A 1 91 ? 11.974 10.726 3.677 1.00 95.44 91 LEU A N 1
ATOM 698 C CA . LEU A 1 91 ? 11.553 10.003 2.477 1.00 95.44 91 LEU A CA 1
ATOM 699 C C . LEU A 1 91 ? 12.354 10.437 1.241 1.00 95.44 91 LEU A C 1
ATOM 701 O O . LEU A 1 91 ? 12.785 9.577 0.479 1.00 95.44 91 LEU A O 1
ATOM 705 N N . GLU A 1 92 ? 12.629 11.732 1.076 1.00 96.62 92 GLU A N 1
ATOM 706 C CA . GLU A 1 92 ? 13.507 12.266 0.024 1.00 96.62 92 GLU A CA 1
ATOM 707 C C . GLU A 1 92 ? 14.926 11.693 0.121 1.00 96.62 92 GLU A C 1
ATOM 709 O O . GLU A 1 92 ? 15.484 11.262 -0.889 1.00 96.62 92 GLU A O 1
ATOM 714 N N . LEU A 1 93 ? 15.504 11.629 1.327 1.00 96.44 93 LEU A N 1
ATOM 715 C CA . LEU A 1 93 ? 16.826 11.033 1.543 1.00 96.44 93 LEU A CA 1
ATOM 716 C C . LEU A 1 93 ? 16.845 9.537 1.202 1.00 96.44 93 LEU A C 1
ATOM 718 O O . LEU A 1 93 ? 17.794 9.067 0.575 1.00 96.44 93 LEU A O 1
ATOM 722 N N . LEU A 1 94 ? 15.807 8.790 1.592 1.00 94.81 94 LEU A N 1
ATOM 723 C CA . LEU A 1 94 ? 15.677 7.364 1.273 1.00 94.81 94 LEU A CA 1
ATOM 724 C C . LEU A 1 94 ? 15.533 7.137 -0.235 1.00 94.81 94 LEU A C 1
ATOM 726 O O . LEU A 1 94 ? 16.214 6.281 -0.795 1.00 94.81 94 LEU A O 1
ATOM 730 N N . LEU A 1 95 ? 14.688 7.926 -0.899 1.00 97.06 95 LEU A N 1
ATOM 731 C CA . LEU A 1 95 ? 14.498 7.891 -2.347 1.00 97.06 95 LEU A CA 1
ATOM 732 C C . LEU A 1 95 ? 15.802 8.202 -3.096 1.00 97.06 95 LEU A C 1
ATOM 734 O O . LEU A 1 95 ? 16.200 7.443 -3.982 1.00 97.06 95 LEU A O 1
ATOM 738 N N . GLY A 1 96 ? 16.496 9.275 -2.709 1.00 96.50 96 GLY A N 1
ATOM 739 C CA . GLY A 1 96 ? 17.767 9.671 -3.318 1.00 96.50 96 GLY A CA 1
ATOM 740 C C . GLY A 1 96 ? 18.889 8.657 -3.082 1.00 96.50 96 GLY A C 1
ATOM 741 O O . GLY A 1 96 ? 19.725 8.447 -3.957 1.00 96.50 96 GLY A O 1
ATOM 742 N N . ALA A 1 97 ? 18.888 7.954 -1.945 1.00 95.69 97 ALA A N 1
ATOM 743 C CA . ALA A 1 97 ? 19.846 6.880 -1.673 1.00 95.69 97 ALA A CA 1
ATOM 744 C C . ALA A 1 97 ? 19.697 5.673 -2.620 1.00 95.69 97 ALA A C 1
ATOM 746 O O . ALA A 1 97 ? 20.616 4.856 -2.714 1.00 95.69 97 ALA A O 1
ATOM 747 N N . HIS A 1 98 ? 18.559 5.554 -3.309 1.00 95.69 98 HIS A N 1
ATOM 748 C CA . HIS A 1 98 ? 18.309 4.498 -4.282 1.00 95.69 98 HIS A CA 1
ATOM 749 C C . HIS A 1 98 ? 18.618 4.889 -5.725 1.00 95.69 98 HIS A C 1
ATOM 751 O O . HIS A 1 98 ? 18.608 3.998 -6.566 1.00 95.69 98 HIS A O 1
ATOM 757 N N . ASP A 1 99 ? 18.949 6.143 -6.047 1.00 94.38 99 ASP A N 1
ATOM 758 C CA . ASP A 1 99 ? 19.381 6.468 -7.411 1.00 94.38 99 ASP A CA 1
ATOM 759 C C . ASP A 1 99 ? 20.669 5.694 -7.796 1.00 94.38 99 ASP A C 1
ATOM 761 O O . ASP A 1 99 ? 21.575 5.528 -6.971 1.00 94.38 99 ASP A O 1
ATOM 765 N N . PRO A 1 100 ? 20.783 5.184 -9.043 1.00 95.50 100 PRO A N 1
ATOM 766 C CA . PRO A 1 100 ? 19.904 5.403 -10.198 1.00 95.50 100 PRO A CA 1
ATOM 767 C C . PRO A 1 100 ? 18.846 4.294 -10.398 1.00 95.50 100 PRO A C 1
ATOM 769 O O . PRO A 1 100 ? 18.538 3.893 -11.520 1.00 95.50 100 PRO A O 1
ATOM 772 N N . PHE A 1 101 ? 18.328 3.721 -9.314 1.00 96.19 101 PHE A N 1
ATOM 773 C CA . PHE A 1 101 ? 17.296 2.689 -9.349 1.00 96.19 101 PHE A CA 1
ATOM 774 C C . PHE A 1 101 ? 15.919 3.306 -9.068 1.00 96.19 101 PHE A C 1
ATOM 776 O O . PHE A 1 101 ? 15.785 4.046 -8.089 1.00 96.19 101 PHE A O 1
ATOM 783 N N . PRO A 1 102 ? 14.888 3.034 -9.897 1.00 96.56 102 PRO A N 1
ATOM 784 C CA . PRO A 1 102 ? 13.560 3.606 -9.702 1.00 96.56 102 PRO A CA 1
ATOM 785 C C . PRO A 1 102 ? 12.999 3.289 -8.316 1.00 96.56 102 PRO A C 1
ATOM 787 O O . PRO A 1 102 ? 12.903 2.118 -7.931 1.00 96.56 102 PRO A O 1
ATOM 790 N N . ALA A 1 103 ? 12.614 4.333 -7.587 1.00 97.50 103 ALA A N 1
ATOM 791 C CA . ALA A 1 103 ? 12.024 4.217 -6.264 1.00 97.50 103 ALA A CA 1
ATOM 792 C C . ALA A 1 103 ? 10.803 5.130 -6.118 1.00 97.50 103 ALA A C 1
ATOM 794 O O . ALA A 1 103 ? 10.805 6.271 -6.586 1.00 97.50 103 ALA A O 1
ATOM 795 N N . PHE A 1 104 ? 9.781 4.619 -5.433 1.00 97.38 104 PHE A N 1
ATOM 796 C CA . PHE A 1 104 ? 8.500 5.278 -5.205 1.00 97.38 104 PHE A CA 1
ATOM 797 C C . PHE A 1 104 ? 8.109 5.155 -3.736 1.00 97.38 104 PHE A C 1
ATOM 799 O O . PHE A 1 104 ? 8.212 4.080 -3.148 1.00 97.38 104 PHE A O 1
ATOM 806 N N . VAL A 1 105 ? 7.606 6.236 -3.150 1.00 97.38 105 VAL A N 1
ATOM 807 C CA . VAL A 1 105 ? 6.779 6.154 -1.947 1.00 97.38 105 VAL A CA 1
ATOM 808 C C . VAL A 1 105 ? 5.343 5.999 -2.415 1.00 97.38 105 VAL A C 1
ATOM 810 O O . VAL A 1 105 ? 4.846 6.838 -3.166 1.00 97.38 105 VAL A O 1
ATOM 813 N N . ILE A 1 106 ? 4.691 4.928 -1.982 1.00 96.88 106 ILE A N 1
ATOM 814 C CA . ILE A 1 106 ? 3.312 4.609 -2.332 1.00 96.88 106 ILE A CA 1
ATOM 815 C C . ILE A 1 106 ? 2.417 4.664 -1.099 1.00 96.88 106 ILE A C 1
ATOM 817 O O . ILE A 1 106 ? 2.830 4.266 -0.007 1.00 96.88 106 ILE A O 1
ATOM 821 N N . ASP A 1 107 ? 1.192 5.147 -1.279 1.00 95.00 107 ASP A N 1
ATOM 822 C CA . ASP A 1 107 ? 0.159 5.101 -0.246 1.00 95.00 107 ASP A CA 1
ATOM 823 C C . ASP A 1 107 ? -0.535 3.725 -0.175 1.00 95.00 107 ASP A C 1
ATOM 825 O O . ASP A 1 107 ? -0.220 2.784 -0.915 1.00 95.00 107 ASP A O 1
ATOM 829 N N . ARG A 1 108 ? -1.529 3.606 0.714 1.00 91.88 108 ARG A N 1
ATOM 830 C CA . ARG A 1 108 ? -2.316 2.377 0.901 1.00 91.88 108 ARG A CA 1
ATOM 831 C C . ARG A 1 108 ? -2.973 1.862 -0.383 1.00 91.88 108 ARG A C 1
ATOM 833 O O . ARG A 1 108 ? -3.157 0.653 -0.515 1.00 91.88 108 ARG A O 1
ATOM 840 N N . GLN A 1 109 ? -3.347 2.770 -1.283 1.00 93.31 109 GLN A N 1
ATOM 841 C CA . GLN A 1 109 ? -4.072 2.495 -2.521 1.00 93.31 109 GLN A CA 1
ATOM 842 C C . GLN A 1 109 ? -3.135 2.317 -3.719 1.00 93.31 109 GLN A C 1
ATOM 844 O O . GLN A 1 109 ? -3.632 2.124 -4.827 1.00 93.31 109 GLN A O 1
ATOM 849 N N . TRP A 1 110 ? -1.814 2.340 -3.506 1.00 95.88 110 TRP A N 1
ATOM 850 C CA . TRP A 1 110 ? -0.778 2.275 -4.539 1.00 95.88 110 TRP A CA 1
ATOM 851 C C . TRP A 1 110 ? -0.621 3.541 -5.393 1.00 95.88 110 TRP A C 1
ATOM 853 O O . TRP A 1 110 ? -0.099 3.473 -6.508 1.00 95.88 110 TRP A O 1
ATOM 863 N N . ASN A 1 111 ? -1.032 4.706 -4.893 1.00 96.75 111 ASN A N 1
ATOM 864 C CA . ASN A 1 111 ? -0.687 5.974 -5.532 1.00 96.75 111 ASN A CA 1
ATOM 865 C C . ASN A 1 111 ? 0.764 6.334 -5.193 1.00 96.75 111 ASN A C 1
ATOM 867 O O . ASN A 1 111 ? 1.137 6.339 -4.020 1.00 96.75 111 ASN A O 1
ATOM 871 N N . ALA A 1 112 ? 1.586 6.630 -6.202 1.00 96.75 112 ALA A N 1
ATOM 872 C CA . ALA A 1 112 ? 2.966 7.063 -6.001 1.00 96.75 112 ALA A CA 1
ATOM 873 C C . ALA A 1 112 ? 3.006 8.540 -5.591 1.00 96.75 112 ALA A C 1
ATOM 875 O O . ALA A 1 112 ? 2.962 9.434 -6.435 1.00 96.75 112 ALA A O 1
ATOM 876 N N . VAL A 1 113 ? 3.075 8.782 -4.283 1.00 96.25 113 VAL A N 1
ATOM 877 C CA . VAL A 1 113 ? 3.028 10.119 -3.674 1.00 96.25 113 VAL A CA 1
ATOM 878 C C . VAL A 1 113 ? 4.376 10.843 -3.707 1.00 96.25 113 VAL A C 1
ATOM 880 O O . VAL A 1 113 ? 4.414 12.067 -3.647 1.00 96.25 113 VAL A O 1
ATOM 883 N N . MET A 1 114 ? 5.485 10.106 -3.820 1.00 96.38 114 MET A N 1
ATOM 884 C CA . MET A 1 114 ? 6.832 10.651 -4.039 1.00 96.38 114 MET A CA 1
ATOM 885 C C . MET A 1 114 ? 7.648 9.671 -4.888 1.00 96.38 114 MET A C 1
ATOM 887 O O . MET A 1 114 ? 7.405 8.465 -4.844 1.00 96.38 114 MET A O 1
ATOM 891 N N . MET A 1 115 ? 8.639 10.157 -5.635 1.00 96.81 115 MET A N 1
ATOM 892 C CA . MET A 1 115 ? 9.548 9.313 -6.421 1.00 96.81 115 MET A CA 1
ATOM 893 C C . MET A 1 115 ? 10.917 9.976 -6.597 1.00 96.81 115 MET A C 1
ATOM 895 O O . MET A 1 115 ? 11.018 11.201 -6.537 1.00 96.81 115 MET A O 1
ATOM 899 N N . ASN A 1 116 ? 11.972 9.176 -6.781 1.00 96.38 116 ASN A N 1
ATOM 900 C CA . ASN A 1 116 ? 13.301 9.697 -7.124 1.00 96.38 116 ASN A CA 1
ATOM 901 C C . ASN A 1 116 ? 13.411 10.028 -8.623 1.00 96.38 116 ASN A C 1
ATOM 903 O O . ASN A 1 116 ? 12.484 9.775 -9.394 1.00 96.38 116 ASN A O 1
ATOM 907 N N . GLY A 1 117 ? 14.555 10.575 -9.054 1.00 94.94 117 GLY A N 1
ATOM 908 C CA . GLY A 1 117 ? 14.758 10.969 -10.454 1.00 94.94 117 GLY A CA 1
ATOM 909 C C . GLY A 1 117 ? 14.582 9.798 -11.427 1.00 94.94 117 GLY A C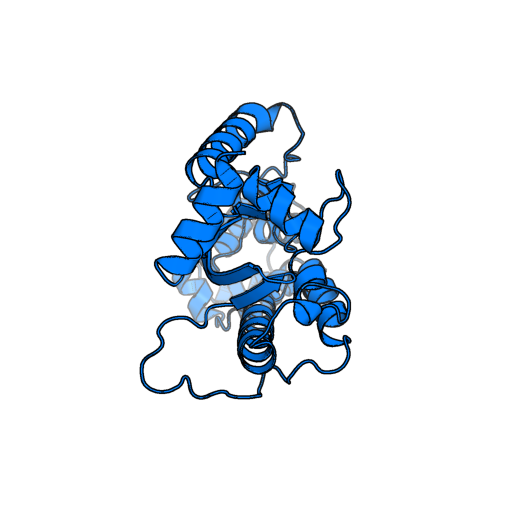 1
ATOM 910 O O . GLY A 1 117 ? 13.908 9.926 -12.451 1.00 94.94 117 GLY A O 1
ATOM 911 N N . SER A 1 118 ? 15.107 8.626 -11.064 1.00 94.81 118 SER A N 1
ATOM 912 C CA . SER A 1 118 ? 14.950 7.395 -11.848 1.00 94.81 118 SER A CA 1
ATOM 913 C C . SER A 1 118 ? 13.496 6.899 -11.900 1.00 94.81 118 SER A C 1
ATOM 915 O O . SER A 1 118 ? 13.052 6.371 -12.921 1.00 94.81 118 SER A O 1
ATOM 917 N N . GLY A 1 119 ? 12.731 7.098 -10.824 1.00 95.12 119 GLY A N 1
ATOM 918 C CA . GLY A 1 119 ? 11.294 6.833 -10.755 1.00 95.12 119 GLY A CA 1
ATOM 919 C C . GLY A 1 119 ? 10.496 7.733 -11.697 1.00 95.12 119 GLY A C 1
ATOM 920 O O . GLY A 1 119 ? 9.683 7.228 -12.470 1.00 95.12 119 GLY A O 1
ATOM 921 N N . THR A 1 120 ? 10.794 9.036 -11.716 1.00 94.38 120 THR A N 1
ATOM 922 C CA . THR A 1 120 ? 10.193 9.998 -12.657 1.00 94.38 120 THR A CA 1
ATOM 923 C C . THR A 1 120 ? 10.487 9.629 -14.110 1.00 94.38 120 THR A C 1
ATOM 925 O O . THR A 1 120 ? 9.589 9.663 -14.954 1.00 94.38 120 THR A O 1
ATOM 928 N N . LEU A 1 121 ? 11.726 9.224 -14.415 1.00 92.94 121 LEU A N 1
ATOM 929 C CA . LEU A 1 121 ? 12.099 8.769 -15.755 1.00 92.94 121 LEU A CA 1
ATOM 930 C C . LEU A 1 121 ? 11.283 7.539 -16.178 1.00 92.94 121 LEU A C 1
ATOM 932 O O . LEU A 1 121 ? 10.723 7.524 -17.275 1.00 92.94 121 LEU A O 1
ATOM 936 N N . LEU A 1 122 ? 11.179 6.528 -15.309 1.00 93.12 122 LEU A N 1
ATOM 937 C CA . LEU A 1 122 ? 10.369 5.340 -15.583 1.00 93.12 122 LEU A CA 1
ATOM 938 C C . LEU A 1 122 ? 8.891 5.704 -15.780 1.00 93.12 122 LEU A C 1
ATOM 940 O O . LEU A 1 122 ? 8.270 5.229 -16.727 1.00 93.12 122 LEU A O 1
ATOM 944 N N . ALA A 1 123 ? 8.335 6.570 -14.931 1.00 92.75 123 ALA A N 1
ATOM 945 C CA . ALA A 1 123 ? 6.950 7.015 -15.041 1.00 92.75 123 ALA A CA 1
ATOM 946 C C . ALA A 1 123 ? 6.672 7.699 -16.393 1.00 92.75 123 ALA A C 1
ATOM 948 O O . ALA A 1 123 ? 5.698 7.365 -17.072 1.00 92.75 123 ALA A O 1
ATOM 949 N N . SER A 1 124 ? 7.576 8.580 -16.828 1.00 91.69 124 SER A N 1
ATOM 950 C CA . SER A 1 124 ? 7.503 9.252 -18.130 1.00 91.69 124 SER A CA 1
ATOM 951 C C . SER A 1 124 ? 7.547 8.264 -19.303 1.00 91.69 124 SER A C 1
ATOM 953 O O . SER A 1 124 ? 6.719 8.342 -20.213 1.00 91.69 124 SER A O 1
ATOM 955 N N . LEU A 1 125 ? 8.433 7.259 -19.255 1.00 91.25 125 LEU A N 1
ATOM 956 C CA . LEU A 1 125 ? 8.496 6.192 -20.268 1.00 91.25 125 LEU A CA 1
ATOM 957 C C . LEU A 1 125 ? 7.205 5.362 -20.342 1.00 91.25 125 LEU A C 1
ATOM 959 O O . LEU A 1 125 ? 6.842 4.871 -21.412 1.00 91.25 125 LEU A O 1
ATOM 963 N N . LEU A 1 126 ? 6.495 5.228 -19.221 1.00 90.94 126 LEU A N 1
ATOM 964 C CA . LEU A 1 126 ? 5.197 4.559 -19.139 1.00 90.94 126 LEU A CA 1
ATOM 965 C C . LEU A 1 126 ? 4.016 5.457 -19.545 1.00 90.94 126 LEU A C 1
ATOM 967 O O . LEU A 1 126 ? 2.881 4.982 -19.587 1.00 90.94 126 LEU A O 1
ATOM 971 N N . GLY A 1 127 ? 4.274 6.718 -19.904 1.00 88.00 127 GLY A N 1
ATOM 972 C CA . GLY A 1 127 ? 3.268 7.670 -20.373 1.00 88.00 127 GLY A CA 1
ATOM 973 C C . GLY A 1 127 ? 2.518 8.403 -19.261 1.00 88.00 127 GLY A C 1
ATOM 974 O O . GLY A 1 127 ? 1.433 8.921 -19.518 1.00 88.00 127 GLY A O 1
ATOM 975 N N . ILE A 1 128 ? 3.065 8.442 -18.044 1.00 88.75 128 ILE A N 1
ATOM 976 C CA . ILE A 1 128 ? 2.530 9.248 -16.940 1.00 88.75 128 ILE A CA 1
ATOM 977 C C . ILE A 1 128 ? 3.032 10.687 -17.101 1.00 88.75 128 ILE A C 1
ATOM 979 O O . ILE A 1 128 ? 4.230 10.903 -17.306 1.00 88.75 128 ILE A O 1
ATOM 983 N N . ALA A 1 129 ? 2.129 11.667 -17.025 1.00 83.69 129 ALA A N 1
ATOM 984 C CA . ALA A 1 129 ? 2.502 13.069 -17.158 1.00 83.69 129 ALA A CA 1
ATOM 985 C C . ALA A 1 129 ? 3.212 13.590 -15.899 1.00 83.69 129 ALA A C 1
ATOM 987 O O . ALA A 1 129 ? 2.987 13.124 -14.782 1.00 83.69 129 ALA A O 1
ATOM 988 N N . GLU A 1 130 ? 4.076 14.587 -16.082 1.00 81.06 130 GLU A N 1
ATOM 989 C CA . GLU A 1 130 ? 4.735 15.261 -14.966 1.00 81.06 130 GLU A CA 1
ATOM 990 C C . GLU A 1 130 ? 3.696 15.951 -14.069 1.00 81.06 130 GLU A C 1
ATOM 992 O O . GLU A 1 130 ? 2.832 16.683 -14.551 1.00 81.06 130 GLU A O 1
ATOM 997 N N . GLY A 1 131 ? 3.789 15.716 -12.759 1.00 77.62 131 GLY A N 1
ATOM 998 C CA . GLY A 1 131 ? 2.857 16.256 -11.766 1.00 77.62 131 GLY A CA 1
ATOM 999 C C . GLY A 1 131 ? 1.631 15.382 -11.486 1.00 77.62 131 GLY A C 1
ATOM 1000 O O . GLY A 1 131 ? 0.934 15.647 -10.507 1.00 77.62 131 GLY A O 1
ATOM 1001 N N . ASP A 1 132 ? 1.387 14.327 -12.270 1.00 85.06 132 ASP A N 1
ATOM 1002 C CA . ASP A 1 132 ? 0.365 13.335 -11.932 1.00 85.06 132 ASP A CA 1
ATOM 1003 C C . ASP A 1 132 ? 0.821 12.477 -10.743 1.00 85.06 132 ASP A C 1
ATOM 1005 O O . ASP A 1 132 ? 2.003 12.169 -10.582 1.00 85.06 132 ASP A O 1
ATOM 1009 N N . THR A 1 133 ? -0.133 12.036 -9.922 1.00 88.62 133 THR A N 1
ATOM 1010 C CA . THR A 1 133 ? 0.087 11.001 -8.902 1.00 88.62 133 THR A CA 1
ATOM 1011 C C . THR A 1 133 ? -0.384 9.663 -9.474 1.00 88.62 133 THR A C 1
ATOM 1013 O O . THR A 1 133 ? -1.572 9.338 -9.375 1.00 88.62 133 THR A O 1
ATOM 1016 N N . PRO A 1 134 ? 0.489 8.883 -10.139 1.00 92.94 134 PRO A N 1
ATOM 1017 C CA . PRO A 1 134 ? 0.055 7.666 -10.799 1.00 92.94 134 PRO A CA 1
ATOM 1018 C C . PRO A 1 134 ? -0.320 6.606 -9.769 1.00 92.94 134 PRO A C 1
ATOM 1020 O O . PRO A 1 134 ? 0.407 6.364 -8.805 1.00 92.94 134 PRO A O 1
ATOM 1023 N N . ASN A 1 135 ? -1.419 5.903 -10.023 1.00 96.25 135 ASN A N 1
ATOM 1024 C CA . ASN A 1 135 ? -1.683 4.650 -9.337 1.00 96.25 135 ASN A CA 1
ATOM 1025 C C . ASN A 1 135 ? -0.888 3.530 -10.015 1.00 96.25 135 ASN A C 1
ATOM 1027 O O . ASN A 1 135 ? -1.153 3.186 -11.172 1.00 96.25 135 ASN A O 1
ATOM 1031 N N . LEU A 1 136 ? 0.086 2.962 -9.306 1.00 95.56 136 LEU A N 1
ATOM 1032 C CA . LEU A 1 136 ? 1.022 2.002 -9.885 1.00 95.56 136 LEU A CA 1
ATOM 1033 C C . LEU A 1 136 ? 0.342 0.698 -10.314 1.00 95.56 136 LEU A C 1
ATOM 1035 O O . LEU A 1 136 ? 0.763 0.106 -11.303 1.00 95.56 136 LEU A O 1
ATOM 1039 N N . LEU A 1 137 ? -0.746 0.277 -9.658 1.00 95.44 137 LEU A N 1
ATOM 1040 C CA . LEU A 1 137 ? -1.512 -0.903 -10.083 1.00 95.44 137 LEU A CA 1
ATOM 1041 C C . LEU A 1 137 ? -2.242 -0.652 -11.401 1.00 95.44 137 LEU A C 1
ATOM 1043 O O . LEU A 1 137 ? -2.192 -1.493 -12.302 1.00 95.44 137 LEU A O 1
ATOM 1047 N N . ARG A 1 138 ? -2.875 0.523 -11.537 1.00 95.88 138 ARG A N 1
ATOM 1048 C CA . ARG A 1 138 ? -3.514 0.930 -12.795 1.00 95.88 138 ARG A CA 1
ATOM 1049 C C . ARG A 1 138 ? -2.484 0.962 -13.914 1.00 95.88 138 ARG A C 1
ATOM 1051 O O . ARG A 1 138 ? -2.678 0.310 -14.929 1.00 95.88 138 ARG A O 1
ATOM 1058 N N . VAL A 1 139 ? -1.354 1.633 -13.707 1.00 95.06 139 VAL A N 1
ATOM 1059 C CA . VAL A 1 139 ? -0.289 1.736 -14.717 1.00 95.06 139 VAL A CA 1
ATOM 1060 C C . VAL A 1 139 ? 0.296 0.366 -15.062 1.00 95.06 139 VAL A C 1
ATOM 1062 O O . VAL A 1 139 ? 0.509 0.076 -16.239 1.00 95.06 139 VAL A O 1
ATOM 1065 N N . ALA A 1 140 ? 0.530 -0.493 -14.068 1.00 93.62 140 ALA A N 1
ATOM 1066 C CA . ALA A 1 140 ? 1.107 -1.815 -14.283 1.00 93.62 140 ALA A CA 1
ATOM 1067 C C . ALA A 1 140 ? 0.191 -2.730 -15.110 1.00 93.62 140 ALA A C 1
ATOM 1069 O O . ALA A 1 140 ? 0.667 -3.450 -15.986 1.00 93.62 140 ALA A O 1
ATOM 1070 N N . MET A 1 141 ? -1.118 -2.706 -14.842 1.00 94.38 141 MET A N 1
ATOM 1071 C CA . MET A 1 141 ? -2.065 -3.673 -15.408 1.00 94.38 141 MET A CA 1
ATOM 1072 C C . MET A 1 141 ? -2.902 -3.146 -16.575 1.00 94.38 141 MET A C 1
ATOM 1074 O O . MET A 1 141 ? -3.521 -3.944 -17.284 1.00 94.38 141 MET A O 1
ATOM 1078 N N . HIS A 1 142 ? -2.917 -1.833 -16.812 1.00 94.31 142 HIS A N 1
ATOM 1079 C CA . HIS A 1 142 ? -3.662 -1.254 -17.924 1.00 94.31 142 HIS A CA 1
ATOM 1080 C C . HIS A 1 142 ? -3.100 -1.742 -19.276 1.00 94.31 142 HIS A C 1
ATOM 1082 O O . HIS A 1 142 ? -1.876 -1.788 -19.450 1.00 94.31 142 HIS A O 1
ATOM 1088 N N . PRO A 1 143 ? -3.953 -2.065 -20.271 1.00 92.44 143 PRO A N 1
ATOM 1089 C CA . PRO A 1 143 ? -3.509 -2.513 -21.594 1.00 92.44 143 PRO A CA 1
ATOM 1090 C C . PRO A 1 143 ? -2.539 -1.551 -22.287 1.00 92.44 143 PRO A C 1
ATOM 1092 O O . PRO A 1 143 ? -1.585 -1.993 -22.923 1.00 92.44 143 PRO A O 1
ATOM 1095 N N . ASP A 1 144 ? -2.758 -0.249 -22.101 1.00 90.62 144 ASP A N 1
ATOM 1096 C CA . ASP A 1 144 ? -1.905 0.824 -22.625 1.00 90.62 144 ASP A CA 1
ATOM 1097 C C . ASP A 1 144 ? -0.824 1.298 -21.634 1.00 90.62 144 ASP A C 1
ATOM 1099 O O . ASP A 1 144 ? -0.139 2.284 -21.889 1.00 90.62 144 ASP A O 1
ATOM 1103 N N . GLY A 1 145 ? -0.659 0.624 -20.497 1.00 91.31 145 GLY A N 1
ATOM 1104 C CA . GLY A 1 145 ? 0.341 0.964 -19.486 1.00 91.31 145 GLY A CA 1
ATOM 1105 C C . GLY A 1 145 ? 1.647 0.183 -19.654 1.00 91.31 145 GLY A C 1
ATOM 1106 O O . GLY A 1 145 ? 2.131 -0.044 -20.769 1.00 91.31 145 GLY A O 1
ATOM 1107 N N . MET A 1 146 ? 2.190 -0.277 -18.523 1.00 93.88 146 MET A N 1
ATOM 1108 C CA . MET A 1 146 ? 3.413 -1.084 -18.408 1.00 93.88 146 MET A CA 1
ATOM 1109 C C . MET A 1 146 ? 3.396 -2.333 -19.285 1.00 93.88 146 MET A C 1
ATOM 1111 O O . MET A 1 146 ? 4.427 -2.712 -19.839 1.00 93.88 146 MET A O 1
ATOM 1115 N N . ARG A 1 147 ? 2.219 -2.945 -19.459 1.00 93.56 147 ARG A N 1
ATOM 1116 C CA . ARG A 1 147 ? 2.025 -4.149 -20.272 1.00 93.56 147 ARG A CA 1
ATOM 1117 C C . ARG A 1 147 ? 2.655 -4.048 -21.665 1.00 93.56 147 ARG A C 1
ATOM 1119 O O . ARG A 1 147 ? 3.224 -5.028 -22.131 1.00 93.56 147 ARG A O 1
ATOM 1126 N N . ARG A 1 148 ? 2.601 -2.882 -22.321 1.00 93.75 148 ARG A N 1
ATOM 1127 C CA . ARG A 1 148 ? 3.167 -2.679 -23.673 1.00 93.75 148 ARG A CA 1
ATOM 1128 C C . ARG A 1 148 ? 4.687 -2.809 -23.724 1.00 93.75 148 ARG A C 1
ATOM 1130 O O . ARG A 1 148 ? 5.240 -3.114 -24.776 1.00 93.75 148 ARG A O 1
ATOM 1137 N N . PHE A 1 149 ? 5.340 -2.564 -22.596 1.00 95.12 149 PHE A N 1
ATOM 1138 C CA . PHE A 1 149 ? 6.790 -2.548 -22.459 1.00 95.12 149 PHE A CA 1
ATOM 1139 C C . PHE A 1 149 ? 7.316 -3.791 -21.734 1.00 95.12 149 PHE A C 1
ATOM 1141 O O . PHE A 1 149 ? 8.525 -3.946 -21.611 1.00 95.12 149 PHE A O 1
ATOM 1148 N N . CYS A 1 150 ? 6.439 -4.683 -21.260 1.00 95.56 150 CYS A N 1
ATOM 1149 C CA . CYS A 1 150 ? 6.812 -5.873 -20.504 1.00 95.56 150 CYS A CA 1
ATOM 1150 C C . CYS A 1 150 ? 6.942 -7.095 -21.427 1.00 95.56 150 CYS A C 1
ATOM 1152 O O . CYS A 1 150 ? 5.952 -7.671 -21.875 1.00 95.56 150 CYS A O 1
ATOM 1154 N N . ALA A 1 151 ? 8.176 -7.509 -21.710 1.00 95.69 151 ALA A N 1
ATOM 1155 C CA . ALA A 1 151 ? 8.472 -8.616 -22.614 1.00 95.69 151 ALA A CA 1
ATOM 1156 C C . ALA A 1 151 ? 8.034 -9.988 -22.072 1.00 95.69 151 ALA A C 1
ATOM 1158 O O . ALA A 1 151 ? 7.715 -10.873 -22.863 1.00 95.69 151 ALA A O 1
ATOM 1159 N N . ASN A 1 152 ? 8.005 -10.161 -20.747 1.00 94.38 152 ASN A N 1
ATOM 1160 C CA . ASN A 1 152 ? 7.555 -11.372 -20.056 1.00 94.38 152 ASN A CA 1
ATOM 1161 C C . ASN A 1 152 ? 6.206 -11.163 -19.340 1.00 94.38 152 ASN A C 1
ATOM 1163 O O . ASN A 1 152 ? 5.995 -11.647 -18.227 1.00 94.38 152 ASN A O 1
ATOM 1167 N N . TRP A 1 153 ? 5.289 -10.425 -19.977 1.00 94.06 153 TRP A N 1
ATOM 1168 C CA . TRP A 1 153 ? 4.011 -10.028 -19.379 1.00 94.06 153 TRP A CA 1
ATOM 1169 C C . TRP A 1 153 ? 3.200 -11.191 -18.800 1.00 94.06 153 TRP A C 1
ATOM 1171 O O . TRP A 1 153 ? 2.677 -11.058 -17.699 1.00 94.06 153 TRP A O 1
ATOM 1181 N N . ASP A 1 154 ? 3.109 -12.325 -19.496 1.00 91.00 154 ASP A N 1
ATOM 1182 C CA . ASP A 1 154 ? 2.273 -13.450 -19.054 1.00 91.00 154 ASP A CA 1
ATOM 1183 C C . A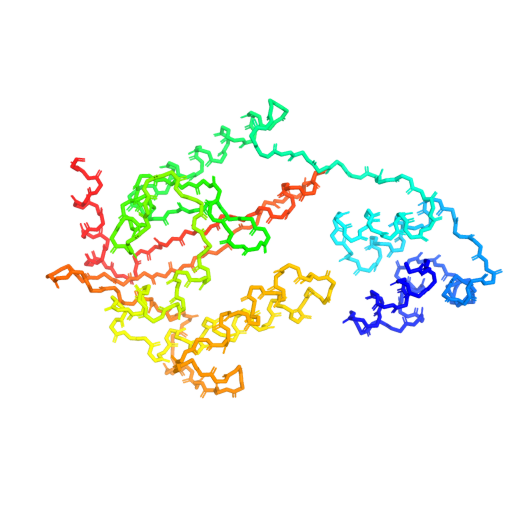SP A 1 154 ? 2.722 -14.013 -17.691 1.00 91.00 154 ASP A C 1
ATOM 1185 O O . ASP A 1 154 ? 1.891 -14.408 -16.875 1.00 91.00 154 ASP A O 1
ATOM 1189 N N . GLU A 1 155 ? 4.027 -13.985 -17.402 1.00 89.81 155 GLU A N 1
ATOM 1190 C CA . GLU A 1 155 ? 4.582 -14.392 -16.105 1.00 89.81 155 GLU A CA 1
ATOM 1191 C C . GLU A 1 155 ? 4.333 -13.328 -15.030 1.00 89.81 155 GLU A C 1
ATOM 1193 O O . GLU A 1 155 ? 3.883 -13.628 -13.919 1.00 89.81 155 GLU A O 1
ATOM 1198 N N . VAL A 1 156 ? 4.595 -12.064 -15.374 1.00 91.88 156 VAL A N 1
ATOM 1199 C CA . VAL A 1 156 ? 4.456 -10.920 -14.465 1.00 91.88 156 VAL A CA 1
ATOM 1200 C C . VAL A 1 156 ? 2.996 -10.714 -14.054 1.00 91.88 156 VAL A C 1
ATOM 1202 O O . VAL A 1 156 ? 2.713 -10.506 -12.873 1.00 91.88 156 VAL A O 1
ATOM 1205 N N . ALA A 1 157 ? 2.054 -10.826 -14.993 1.00 92.88 157 ALA A N 1
ATOM 1206 C CA . ALA A 1 157 ? 0.630 -10.608 -14.758 1.00 92.88 157 ALA A CA 1
ATOM 1207 C C . ALA A 1 157 ? 0.068 -11.559 -13.696 1.00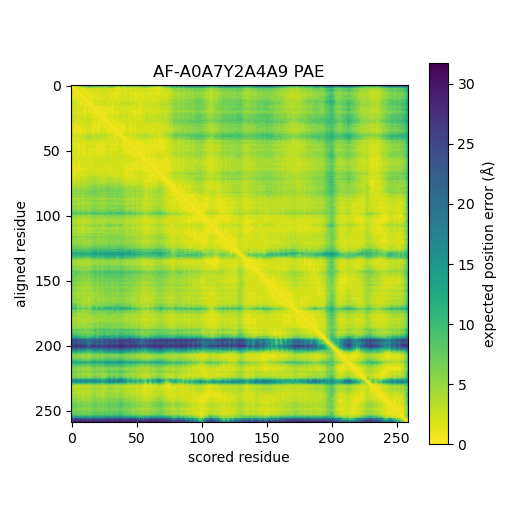 92.88 157 ALA A C 1
ATOM 1209 O O . ALA A 1 157 ? -0.669 -11.124 -12.811 1.00 92.88 157 ALA A O 1
ATOM 1210 N N . VAL A 1 158 ? 0.453 -12.840 -13.731 1.00 90.50 158 VAL A N 1
ATOM 1211 C CA . VAL A 1 158 ? 0.020 -13.833 -12.734 1.00 90.50 158 VAL A CA 1
ATOM 1212 C C . VAL A 1 158 ? 0.488 -13.430 -11.338 1.00 90.50 158 VAL A C 1
ATOM 1214 O O . VAL A 1 158 ? -0.314 -13.402 -10.402 1.00 90.50 158 VAL A O 1
ATOM 1217 N N . VAL A 1 159 ? 1.762 -13.058 -11.185 1.00 88.44 159 VAL A N 1
ATOM 1218 C CA . VAL A 1 159 ? 2.312 -12.656 -9.882 1.00 88.44 159 VAL A CA 1
ATOM 1219 C C . VAL A 1 159 ? 1.653 -11.381 -9.368 1.00 88.44 159 VAL A C 1
ATOM 1221 O O . VAL A 1 159 ? 1.285 -11.324 -8.192 1.00 88.44 159 VAL A O 1
ATOM 1224 N N . LEU A 1 160 ? 1.470 -10.378 -10.229 1.00 91.06 160 LEU A N 1
ATOM 1225 C CA . LEU A 1 160 ? 0.833 -9.116 -9.862 1.00 91.06 160 LEU A CA 1
ATOM 1226 C C . LEU A 1 160 ? -0.619 -9.320 -9.414 1.00 91.06 160 LEU A C 1
ATOM 1228 O O . LEU A 1 160 ? -0.992 -8.851 -8.337 1.00 91.06 160 LEU A O 1
ATOM 1232 N N . VAL A 1 161 ? -1.416 -10.075 -10.178 1.00 93.31 161 VAL A N 1
ATOM 1233 C CA . VAL A 1 161 ? -2.815 -10.376 -9.834 1.00 93.31 161 VAL A CA 1
ATOM 1234 C C . VAL A 1 161 ? -2.898 -11.167 -8.528 1.00 93.31 161 VAL A C 1
ATOM 1236 O O . VAL A 1 161 ? -3.674 -10.813 -7.640 1.00 93.31 161 VAL A O 1
ATOM 1239 N N . GLN A 1 162 ? -2.079 -12.207 -8.355 1.00 90.12 162 GLN A N 1
ATOM 1240 C CA . GLN A 1 162 ? -2.063 -13.002 -7.122 1.00 90.12 162 GLN A CA 1
ATOM 1241 C C . GLN A 1 162 ? -1.607 -12.194 -5.903 1.00 90.12 162 GLN A C 1
ATOM 1243 O O . GLN A 1 162 ? -2.071 -12.432 -4.785 1.00 90.12 162 GLN A O 1
ATOM 1248 N N . ARG A 1 163 ? -0.648 -11.281 -6.080 1.00 89.56 163 ARG A N 1
ATOM 1249 C CA . ARG A 1 163 ? -0.171 -10.391 -5.018 1.00 89.56 163 ARG A CA 1
ATOM 1250 C C . ARG A 1 163 ? -1.273 -9.428 -4.593 1.00 89.56 163 ARG A C 1
ATOM 1252 O O . ARG A 1 163 ? -1.580 -9.374 -3.404 1.00 89.56 163 ARG A O 1
ATOM 1259 N N . LEU A 1 164 ? -1.887 -8.740 -5.554 1.00 92.62 164 LEU A N 1
ATOM 1260 C CA . LEU A 1 164 ? -2.973 -7.805 -5.289 1.00 92.62 164 LEU A CA 1
ATOM 1261 C C . LEU A 1 164 ? -4.164 -8.524 -4.645 1.00 92.62 164 LEU A C 1
ATOM 1263 O O . LEU A 1 164 ? -4.646 -8.101 -3.602 1.00 92.62 164 LEU A O 1
ATOM 1267 N N . HIS A 1 165 ? -4.575 -9.674 -5.183 1.00 92.12 165 HIS A N 1
ATOM 1268 C CA . HIS A 1 165 ? -5.665 -10.463 -4.610 1.00 92.12 165 HIS A CA 1
ATOM 1269 C C . HIS A 1 165 ? -5.398 -10.851 -3.146 1.00 92.12 165 HIS A C 1
ATOM 1271 O O . HIS A 1 165 ? -6.273 -10.697 -2.293 1.00 92.12 165 HIS A O 1
ATOM 1277 N N . ARG A 1 166 ? -4.178 -11.305 -2.822 1.00 89.94 166 ARG A N 1
ATOM 1278 C CA . ARG A 1 166 ? -3.781 -11.613 -1.436 1.00 89.94 166 ARG A CA 1
ATOM 1279 C C . ARG A 1 166 ? -3.828 -10.390 -0.525 1.00 89.94 166 ARG A C 1
ATOM 1281 O O . ARG A 1 166 ? -4.214 -10.530 0.632 1.00 89.94 166 ARG A O 1
ATOM 1288 N N . GLU A 1 167 ? -3.449 -9.221 -1.027 1.00 91.12 167 GLU A N 1
ATOM 1289 C CA . GLU A 1 167 ? -3.481 -7.976 -0.262 1.00 91.12 167 GLU A CA 1
ATOM 1290 C C . GLU A 1 167 ? -4.915 -7.523 0.047 1.00 91.12 167 GLU A C 1
ATOM 1292 O O . GLU A 1 167 ? -5.234 -7.222 1.195 1.00 91.12 167 GLU A O 1
ATOM 1297 N N . VAL A 1 168 ? -5.818 -7.568 -0.933 1.00 91.88 168 VAL A N 1
ATOM 1298 C CA . VAL A 1 168 ? 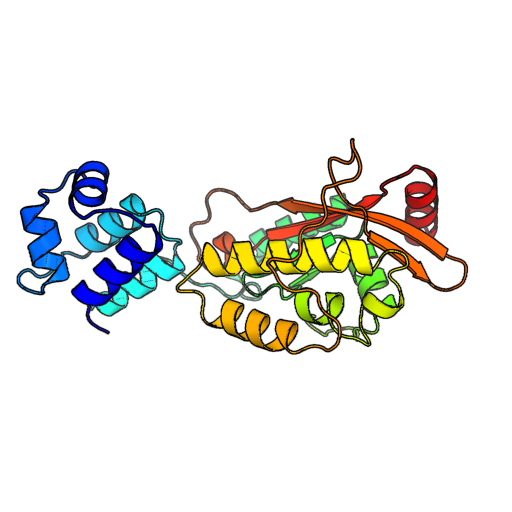-7.231 -7.222 -0.710 1.00 91.88 168 VAL A CA 1
ATOM 1299 C C . VAL A 1 168 ? -7.894 -8.230 0.251 1.00 91.88 168 VAL A C 1
ATOM 1301 O O . VAL A 1 168 ? -8.759 -7.878 1.054 1.00 91.88 168 VAL A O 1
ATOM 1304 N N . LEU A 1 169 ? -7.486 -9.506 0.220 1.00 87.50 169 LEU A N 1
ATOM 1305 C CA . LEU A 1 169 ? -7.950 -10.509 1.187 1.00 87.50 169 LEU A CA 1
ATOM 1306 C C . LEU A 1 169 ? -7.411 -10.284 2.607 1.00 87.50 169 LEU A C 1
ATOM 1308 O O . LEU A 1 169 ? -8.106 -10.614 3.568 1.00 87.50 169 LEU A O 1
ATOM 1312 N N . SER A 1 170 ? -6.193 -9.755 2.758 1.00 84.88 170 SER A N 1
ATOM 1313 C CA . SER A 1 170 ? -5.613 -9.464 4.076 1.00 84.88 170 SER A CA 1
ATOM 1314 C C . SER A 1 170 ? -6.136 -8.160 4.685 1.00 84.88 170 SER A C 1
ATOM 1316 O O . SER A 1 170 ? -6.011 -7.968 5.894 1.00 84.88 170 SER A O 1
ATOM 1318 N N . ARG A 1 171 ? -6.778 -7.308 3.874 1.00 85.69 171 ARG A N 1
ATOM 1319 C CA . ARG A 1 171 ? -7.358 -6.013 4.258 1.00 85.69 171 ARG A CA 1
ATOM 1320 C C . ARG A 1 171 ? -8.858 -5.934 3.932 1.00 85.69 171 ARG A C 1
ATOM 1322 O O . ARG A 1 171 ? -9.277 -5.147 3.092 1.00 85.69 171 ARG A O 1
ATOM 1329 N N . PRO A 1 172 ? -9.708 -6.748 4.577 1.00 75.81 172 PRO A N 1
ATOM 1330 C CA . PRO A 1 172 ? -11.110 -6.874 4.185 1.00 75.81 172 PRO A CA 1
ATOM 1331 C C . PRO A 1 172 ? -11.968 -5.618 4.404 1.00 75.81 172 PRO A C 1
ATOM 1333 O O . PRO A 1 172 ? -13.018 -5.544 3.780 1.00 75.81 172 PRO A O 1
ATOM 1336 N N . GLY A 1 173 ? -11.541 -4.672 5.251 1.00 78.88 173 GLY A N 1
ATOM 1337 C CA . GLY A 1 173 ? -12.200 -3.368 5.443 1.00 78.88 173 GLY A CA 1
ATOM 1338 C C . GLY A 1 173 ? -11.635 -2.240 4.570 1.00 78.88 173 GLY A C 1
ATOM 1339 O O . GLY A 1 173 ? -11.981 -1.082 4.760 1.00 78.88 173 GLY A O 1
ATOM 13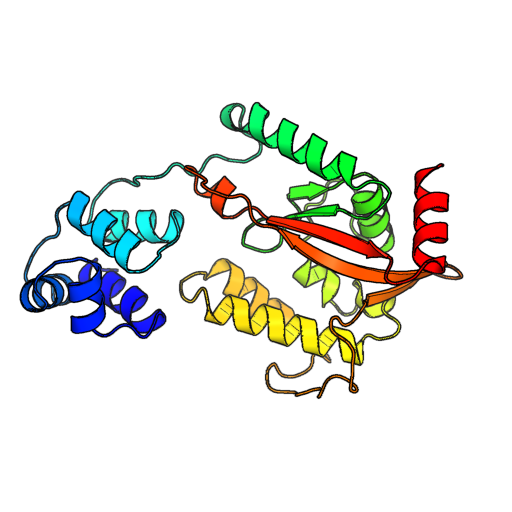40 N N . ASP A 1 174 ? -10.725 -2.550 3.645 1.00 88.12 174 ASP A N 1
ATOM 1341 C CA . ASP A 1 174 ? -10.135 -1.565 2.742 1.00 88.12 174 ASP A CA 1
ATOM 1342 C C . ASP A 1 174 ? -10.960 -1.440 1.455 1.00 88.12 174 ASP A C 1
ATOM 1344 O O . ASP A 1 174 ? -10.614 -2.006 0.414 1.00 88.12 174 ASP A O 1
ATOM 1348 N N . ASP A 1 175 ? -12.070 -0.703 1.541 1.00 89.00 175 ASP A N 1
ATOM 1349 C CA . ASP A 1 175 ? -12.968 -0.489 0.401 1.00 89.00 175 ASP A CA 1
ATOM 1350 C C . ASP A 1 175 ? -12.261 0.233 -0.754 1.00 89.00 175 ASP A C 1
ATOM 1352 O O . ASP A 1 175 ? -12.425 -0.154 -1.907 1.00 89.00 175 ASP A O 1
ATOM 1356 N N . ALA A 1 176 ? -11.391 1.206 -0.463 1.00 90.31 176 ALA A N 1
ATOM 1357 C CA . ALA A 1 176 ? -10.664 1.936 -1.504 1.00 90.31 176 ALA A CA 1
ATOM 1358 C C . ALA A 1 176 ? -9.696 1.035 -2.294 1.00 90.31 176 ALA A C 1
ATOM 1360 O O . ALA A 1 176 ? -9.619 1.123 -3.518 1.00 90.31 176 ALA A O 1
ATOM 1361 N N . LEU A 1 177 ? -8.969 0.131 -1.626 1.00 94.00 177 LEU A N 1
ATOM 1362 C CA . LEU A 1 177 ? -8.127 -0.845 -2.322 1.00 94.00 177 LEU A CA 1
ATOM 1363 C C . LEU A 1 177 ? -8.974 -1.861 -3.094 1.00 94.00 177 LEU A C 1
ATOM 1365 O O . LEU A 1 177 ? -8.566 -2.307 -4.168 1.00 94.00 177 LEU A O 1
ATOM 1369 N N . ARG A 1 178 ? -10.148 -2.231 -2.569 1.00 94.62 178 ARG A N 1
ATOM 1370 C CA . ARG A 1 178 ? -11.084 -3.116 -3.269 1.00 94.62 178 ARG A CA 1
ATOM 1371 C C . ARG A 1 178 ? -11.658 -2.466 -4.529 1.00 94.62 178 ARG A C 1
ATOM 1373 O O . ARG A 1 178 ? -11.732 -3.149 -5.542 1.00 94.62 178 ARG A O 1
ATOM 1380 N N . GLU A 1 179 ? -11.954 -1.170 -4.516 1.00 95.56 179 GLU A N 1
ATOM 1381 C CA . GLU A 1 179 ? -12.355 -0.427 -5.719 1.00 95.56 179 GLU A CA 1
ATOM 1382 C C . GLU A 1 179 ? -11.259 -0.453 -6.794 1.00 95.56 179 GLU A C 1
ATOM 1384 O O . GLU A 1 179 ? -11.539 -0.782 -7.947 1.00 95.56 179 GLU A O 1
ATOM 1389 N N . VAL A 1 180 ? -9.997 -0.195 -6.418 1.00 96.31 180 VAL A N 1
ATOM 1390 C CA . VAL A 1 180 ? -8.855 -0.295 -7.349 1.00 96.31 180 VAL A CA 1
ATOM 1391 C C . VAL A 1 180 ? -8.703 -1.722 -7.881 1.00 96.31 180 VAL A C 1
ATOM 1393 O O . VAL A 1 180 ? -8.441 -1.916 -9.066 1.00 96.31 180 VAL A O 1
ATOM 1396 N N . TYR A 1 181 ? -8.879 -2.733 -7.027 1.00 96.00 181 TYR A N 1
ATOM 1397 C CA . TYR A 1 181 ? -8.842 -4.134 -7.438 1.00 96.00 181 TYR A CA 1
ATOM 1398 C C . TYR A 1 181 ? -9.931 -4.466 -8.458 1.00 96.00 181 TYR A C 1
ATOM 1400 O O . TYR A 1 181 ? -9.617 -5.028 -9.504 1.00 96.00 181 TYR A O 1
ATOM 1408 N N . ASP A 1 182 ? -11.183 -4.110 -8.180 1.00 96.31 182 ASP A N 1
ATOM 1409 C CA . ASP A 1 182 ? -12.311 -4.404 -9.065 1.00 96.31 182 ASP A CA 1
ATOM 1410 C C . ASP A 1 182 ? -12.155 -3.693 -10.420 1.00 96.31 182 ASP A C 1
ATOM 1412 O O . ASP A 1 182 ? -12.413 -4.293 -11.466 1.00 96.31 182 ASP A O 1
ATOM 1416 N N . GLU A 1 183 ? -11.661 -2.450 -10.415 1.00 96.75 183 GLU A N 1
ATOM 1417 C CA . GLU A 1 183 ? -11.317 -1.699 -11.625 1.00 96.75 183 GLU A CA 1
ATOM 1418 C C . GLU A 1 183 ? -10.226 -2.407 -12.438 1.00 96.75 183 GLU A C 1
ATOM 1420 O O . GLU A 1 183 ? -10.411 -2.701 -13.619 1.00 96.75 183 GLU A O 1
ATOM 1425 N N . VAL A 1 184 ? -9.091 -2.713 -11.806 1.00 96.12 184 VAL A N 1
ATOM 1426 C CA . VAL A 1 184 ? -7.937 -3.313 -12.480 1.00 96.12 184 VAL A CA 1
ATOM 1427 C C . VAL A 1 184 ? -8.273 -4.700 -13.021 1.00 96.12 184 VAL A C 1
ATOM 1429 O O . VAL A 1 184 ? -7.932 -5.012 -14.159 1.00 96.12 184 VAL A O 1
ATOM 1432 N N . MET A 1 185 ? -8.991 -5.523 -12.256 1.00 96.06 185 MET A N 1
ATOM 1433 C CA . MET A 1 185 ? -9.400 -6.862 -12.690 1.00 96.06 185 MET A CA 1
ATOM 1434 C C . MET A 1 185 ? -10.406 -6.845 -13.849 1.00 96.06 185 MET A C 1
ATOM 1436 O O . MET A 1 185 ? -10.591 -7.875 -14.499 1.00 96.06 185 MET A O 1
ATOM 1440 N N . ALA A 1 186 ? -11.035 -5.701 -14.143 1.00 96.25 186 ALA A N 1
ATOM 1441 C CA . ALA A 1 186 ? -11.870 -5.531 -15.327 1.00 96.25 186 ALA A CA 1
ATOM 1442 C C . ALA A 1 186 ? -11.054 -5.308 -16.617 1.00 96.25 186 ALA A C 1
ATOM 1444 O O . ALA A 1 186 ? -11.623 -5.353 -17.713 1.00 96.25 186 ALA A O 1
ATOM 1445 N N . TYR A 1 187 ? -9.735 -5.089 -16.529 1.00 96.31 187 TYR A N 1
ATOM 1446 C CA . TYR A 1 187 ? -8.890 -4.937 -17.711 1.00 96.31 187 TYR A CA 1
ATOM 1447 C C . TYR A 1 187 ? -8.801 -6.230 -18.539 1.00 96.31 187 TYR A C 1
ATOM 1449 O O . TYR A 1 187 ? -8.683 -7.335 -18.001 1.00 96.31 187 TYR A O 1
ATOM 1457 N N . PRO A 1 188 ? -8.822 -6.124 -19.881 1.00 94.44 188 PRO A N 1
ATOM 1458 C CA . PRO A 1 188 ? -8.860 -7.289 -20.750 1.00 94.44 188 PRO A CA 1
ATOM 1459 C C . PRO A 1 188 ? -7.540 -8.068 -20.741 1.00 94.44 188 PRO A C 1
ATOM 1461 O O . PRO A 1 188 ? -6.457 -7.514 -20.949 1.00 94.44 188 PRO A O 1
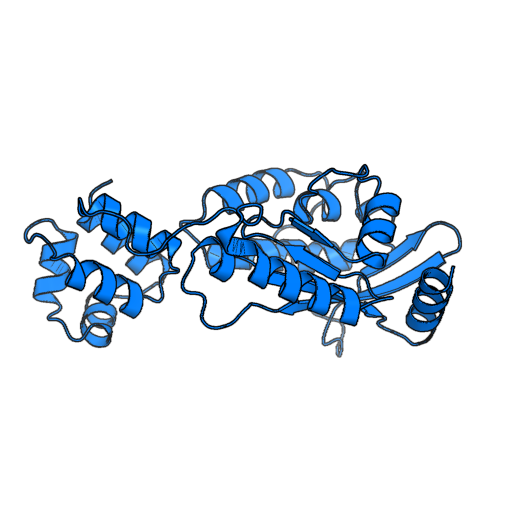ATOM 1464 N N . GLY A 1 189 ? -7.642 -9.393 -20.626 1.00 90.62 189 GLY A N 1
ATOM 1465 C CA . GLY A 1 189 ? -6.502 -10.304 -20.758 1.00 90.62 189 GLY A CA 1
ATOM 1466 C C . GLY A 1 189 ? -5.633 -10.426 -19.506 1.00 90.62 189 GLY A C 1
ATOM 1467 O O . GLY A 1 189 ? -4.484 -10.844 -19.628 1.00 90.62 189 GLY A O 1
ATOM 1468 N N . LEU A 1 190 ? -6.154 -10.060 -18.332 1.00 92.94 190 LEU A N 1
ATOM 1469 C CA . LEU A 1 190 ? -5.551 -10.445 -17.059 1.00 92.94 190 LEU A CA 1
ATOM 1470 C C . LEU A 1 190 ? -5.892 -11.903 -16.708 1.00 92.94 190 LEU A C 1
ATOM 1472 O O . LEU A 1 190 ? -7.006 -12.354 -16.995 1.00 92.94 190 LEU A O 1
ATOM 1476 N N . PRO A 1 191 ? -4.957 -12.641 -16.085 1.00 92.06 191 PRO A N 1
ATOM 1477 C CA . PRO A 1 191 ? -5.222 -13.984 -15.587 1.00 92.06 191 PRO A CA 1
ATOM 1478 C C . PRO A 1 191 ? -6.181 -13.961 -14.390 1.00 92.06 191 PRO A C 1
ATOM 1480 O O . PRO A 1 191 ? -6.376 -12.940 -13.725 1.00 92.06 191 PRO A O 1
ATOM 1483 N N . SER A 1 192 ? -6.759 -15.117 -14.073 1.00 90.12 192 SER A N 1
ATOM 1484 C CA . SER A 1 192 ? -7.473 -15.321 -12.817 1.00 90.12 192 SER A CA 1
ATOM 1485 C C . SER A 1 192 ? -6.495 -15.301 -11.635 1.00 90.12 192 SER A C 1
ATOM 1487 O O . SER A 1 192 ? -5.396 -15.847 -11.742 1.00 90.12 192 SER A O 1
ATOM 1489 N N . PRO A 1 193 ? -6.899 -14.810 -10.448 1.00 85.81 193 PRO A N 1
ATOM 1490 C CA . PRO A 1 193 ? -6.106 -14.970 -9.226 1.00 85.81 193 PRO A CA 1
ATOM 1491 C C . PRO A 1 193 ? -5.794 -16.426 -8.858 1.00 85.81 193 PRO A C 1
ATOM 1493 O O . PRO A 1 193 ? -4.871 -16.675 -8.086 1.00 85.81 193 PRO A O 1
ATOM 1496 N N . ASN A 1 194 ? -6.564 -17.379 -9.392 1.00 84.75 194 ASN A N 1
ATOM 1497 C CA . ASN A 1 194 ? -6.367 -18.810 -9.175 1.00 84.75 194 ASN A CA 1
ATOM 1498 C C . ASN A 1 194 ? -5.510 -19.477 -10.259 1.00 84.75 194 ASN A C 1
ATOM 1500 O O . ASN A 1 194 ? -5.218 -20.668 -10.139 1.00 84.75 194 ASN A O 1
ATOM 1504 N N . ASP A 1 195 ? -5.116 -18.744 -11.303 1.00 79.94 195 ASP A N 1
ATOM 1505 C CA . ASP A 1 195 ? -4.226 -19.276 -12.326 1.00 79.94 195 ASP A CA 1
ATOM 1506 C C . ASP A 1 195 ? -2.846 -19.462 -11.696 1.00 79.94 195 ASP A C 1
ATOM 1508 O O . ASP A 1 195 ? -2.210 -18.516 -11.227 1.00 79.94 195 ASP A O 1
ATOM 1512 N N . GLY A 1 196 ? -2.412 -20.716 -11.598 1.00 65.31 196 GLY A N 1
ATOM 1513 C CA . GLY A 1 196 ? -1.121 -21.073 -11.032 1.00 65.31 196 GLY A CA 1
ATOM 1514 C C . GLY A 1 196 ? -0.053 -21.128 -12.114 1.00 65.31 196 GLY A C 1
ATOM 1515 O O . GLY A 1 196 ? -0.148 -21.944 -13.027 1.00 65.31 196 GLY A O 1
ATOM 1516 N N . LEU A 1 197 ? 1.009 -20.341 -11.958 1.00 60.38 197 LEU A N 1
ATOM 1517 C CA . LEU A 1 197 ? 2.320 -20.718 -12.476 1.00 60.38 197 LEU A CA 1
ATOM 1518 C C . LEU A 1 197 ? 3.047 -21.462 -11.356 1.00 60.38 197 LEU A C 1
ATOM 1520 O O . LEU A 1 197 ? 3.166 -20.951 -10.242 1.00 60.38 197 LEU A O 1
ATOM 1524 N N . LEU A 1 198 ? 3.520 -22.678 -11.631 1.00 55.41 198 LEU A N 1
ATOM 1525 C CA . LEU A 1 198 ? 4.606 -23.236 -10.831 1.00 55.41 198 LEU A CA 1
ATOM 1526 C C . LEU A 1 198 ? 5.854 -22.446 -11.236 1.00 55.41 198 LEU A C 1
ATOM 1528 O O . LEU A 1 198 ? 6.183 -22.476 -12.424 1.00 55.41 198 LEU A O 1
ATOM 1532 N N . PRO A 1 199 ? 6.528 -21.731 -10.314 1.00 54.59 199 PRO A N 1
ATOM 1533 C CA . PRO A 1 199 ? 7.802 -21.101 -10.627 1.00 54.59 199 PRO A CA 1
ATOM 1534 C C . PRO A 1 199 ? 8.717 -22.143 -11.264 1.00 54.59 199 PRO A C 1
ATOM 1536 O O . PRO A 1 199 ? 8.772 -23.288 -10.798 1.00 54.59 199 PRO A O 1
ATOM 1539 N N . SER A 1 200 ? 9.408 -21.773 -12.336 1.00 55.59 200 SER A N 1
ATOM 1540 C CA . SER A 1 200 ? 10.347 -22.662 -13.010 1.00 55.59 200 SER A CA 1
ATOM 1541 C C . SER A 1 200 ? 11.516 -22.978 -12.078 1.00 55.59 200 SER A C 1
ATOM 1543 O O . SER A 1 200 ? 12.512 -22.272 -12.062 1.00 55.59 200 SER A O 1
ATOM 1545 N N . GLY A 1 201 ? 11.385 -24.041 -11.284 1.00 48.53 201 GLY A N 1
ATOM 1546 C CA . GLY A 1 201 ? 12.442 -24.782 -10.588 1.00 48.53 201 GLY A CA 1
ATOM 1547 C C . GLY A 1 201 ? 13.241 -24.069 -9.489 1.00 48.53 201 GLY A C 1
ATOM 1548 O O . GLY A 1 201 ? 13.441 -24.684 -8.447 1.00 48.53 201 GLY A O 1
ATOM 1549 N N . ASN A 1 202 ? 13.699 -22.828 -9.696 1.00 51.19 202 ASN A N 1
ATOM 1550 C CA . ASN A 1 202 ? 14.724 -22.162 -8.881 1.00 51.19 202 ASN A CA 1
ATOM 1551 C C . ASN A 1 202 ? 14.554 -20.637 -8.695 1.00 51.19 202 ASN A C 1
ATOM 1553 O O . ASN A 1 202 ? 15.316 -20.059 -7.917 1.00 51.19 202 ASN A O 1
ATOM 1557 N N . ASP A 1 203 ? 13.608 -19.970 -9.362 1.00 56.31 203 ASP A N 1
ATOM 1558 C CA . ASP A 1 203 ? 13.486 -18.508 -9.254 1.00 56.31 203 ASP A CA 1
ATOM 1559 C C . ASP A 1 203 ? 12.823 -18.087 -7.935 1.00 56.31 203 ASP A C 1
ATOM 1561 O O . ASP A 1 203 ? 11.663 -18.399 -7.660 1.00 56.31 203 ASP A O 1
ATOM 1565 N N . LEU A 1 204 ? 13.574 -17.353 -7.108 1.00 63.75 204 LEU A N 1
ATOM 1566 C CA . LEU A 1 204 ? 13.081 -16.765 -5.857 1.00 63.75 204 LEU A CA 1
ATOM 1567 C C . LEU A 1 204 ? 12.150 -15.566 -6.111 1.00 63.75 204 LEU A C 1
ATOM 1569 O O . LEU A 1 204 ? 11.287 -15.284 -5.280 1.00 63.75 204 LEU A O 1
ATOM 1573 N N . LEU A 1 205 ? 12.333 -14.861 -7.235 1.00 79.44 205 LEU A N 1
ATOM 1574 C CA . LEU A 1 205 ? 11.601 -13.656 -7.642 1.00 79.44 205 LEU A CA 1
ATOM 1575 C C . LEU A 1 205 ? 11.451 -13.650 -9.171 1.00 79.44 205 LEU A C 1
ATOM 1577 O O . LEU A 1 205 ? 12.406 -13.983 -9.866 1.00 79.44 205 LEU A O 1
ATOM 1581 N N . ILE A 1 206 ? 10.283 -13.250 -9.689 1.00 84.44 206 ILE A N 1
ATOM 1582 C CA . ILE A 1 206 ? 10.071 -13.057 -11.135 1.00 84.44 206 ILE A CA 1
ATOM 1583 C C . ILE A 1 206 ? 10.447 -11.611 -11.489 1.00 84.44 206 ILE A C 1
ATOM 1585 O O . ILE A 1 206 ? 9.758 -10.694 -11.030 1.00 84.44 206 ILE A O 1
ATOM 1589 N N . PRO A 1 207 ? 11.519 -11.374 -12.267 1.00 91.69 207 PRO A N 1
ATOM 1590 C CA . PRO A 1 207 ? 11.877 -10.033 -12.700 1.00 91.69 207 PRO A CA 1
ATOM 1591 C C . PRO A 1 207 ? 10.902 -9.522 -13.767 1.00 91.69 207 PRO A C 1
ATOM 1593 O O . PRO A 1 207 ? 10.467 -10.267 -14.644 1.00 91.69 207 PRO A O 1
ATOM 1596 N N . ILE A 1 208 ? 10.602 -8.227 -13.737 1.00 94.75 208 ILE A N 1
ATOM 1597 C CA . ILE A 1 208 ? 9.876 -7.537 -14.802 1.00 94.75 208 ILE A CA 1
ATOM 1598 C C . ILE A 1 208 ? 10.878 -7.195 -15.903 1.00 94.75 208 ILE A C 1
ATOM 1600 O O . ILE A 1 208 ? 11.834 -6.453 -15.672 1.00 94.75 208 ILE A O 1
ATOM 1604 N N . HIS A 1 209 ? 10.667 -7.737 -17.101 1.00 95.88 209 HIS A N 1
ATOM 1605 C CA . HIS A 1 209 ? 11.521 -7.501 -18.260 1.00 95.88 209 HIS A CA 1
ATOM 1606 C C . HIS A 1 209 ? 10.974 -6.340 -19.092 1.00 95.88 209 HIS A C 1
ATOM 1608 O O . HIS A 1 209 ? 10.059 -6.514 -19.894 1.00 95.88 209 HIS A O 1
ATOM 1614 N N . TYR A 1 210 ? 11.542 -5.156 -18.901 1.00 96.50 210 TYR A N 1
ATOM 1615 C CA . TYR A 1 210 ? 11.217 -3.956 -19.659 1.00 96.50 210 TYR A CA 1
ATOM 1616 C C . TYR A 1 210 ? 11.969 -3.896 -20.988 1.00 96.50 210 TYR A C 1
ATOM 1618 O O . TYR A 1 210 ? 13.180 -4.122 -21.039 1.00 96.50 210 TYR A O 1
ATOM 1626 N N . ARG A 1 211 ? 11.257 -3.514 -22.051 1.00 95.44 211 ARG A N 1
ATOM 1627 C CA . ARG A 1 211 ? 11.824 -3.187 -23.360 1.00 95.44 211 ARG A CA 1
ATOM 1628 C C . ARG A 1 211 ? 11.291 -1.851 -23.868 1.00 95.44 211 ARG A C 1
ATOM 1630 O O . ARG A 1 211 ? 10.121 -1.740 -24.232 1.00 95.44 211 ARG A O 1
ATOM 1637 N N . PHE A 1 212 ? 12.171 -0.857 -23.933 1.00 92.19 212 PHE A N 1
ATOM 1638 C CA . PHE A 1 212 ? 11.886 0.487 -24.436 1.00 92.19 212 PHE A CA 1
ATOM 1639 C C . PHE A 1 212 ? 12.742 0.757 -25.679 1.00 92.19 212 PHE A C 1
ATOM 1641 O O . PHE A 1 212 ? 13.880 1.212 -25.581 1.00 92.19 212 PHE A O 1
ATOM 1648 N N . GLY A 1 213 ? 12.217 0.448 -26.868 1.00 89.69 213 GLY A N 1
ATOM 1649 C CA . GLY A 1 213 ? 13.021 0.488 -28.093 1.00 89.69 213 GLY A CA 1
ATOM 1650 C C . GLY A 1 213 ? 14.183 -0.507 -28.014 1.00 89.69 213 GLY A C 1
ATOM 1651 O O . GLY A 1 213 ? 13.947 -1.698 -27.816 1.00 89.69 213 GLY A O 1
ATOM 1652 N N . ASP A 1 214 ? 15.415 -0.007 -28.129 1.00 88.25 214 ASP A N 1
ATOM 1653 C CA . ASP A 1 214 ? 16.648 -0.805 -28.021 1.00 88.25 214 ASP A CA 1
ATOM 1654 C C . ASP A 1 214 ? 17.119 -1.013 -26.567 1.00 88.25 214 ASP A C 1
ATOM 1656 O O . ASP A 1 214 ? 18.080 -1.743 -26.323 1.00 88.25 214 ASP A O 1
ATOM 1660 N N . VAL A 1 215 ? 16.463 -0.372 -25.593 1.00 91.44 215 VAL A N 1
ATOM 1661 C CA . VAL A 1 215 ? 16.781 -0.511 -24.168 1.00 91.44 215 VAL A CA 1
ATOM 1662 C C . VAL A 1 215 ? 16.075 -1.742 -23.604 1.00 91.44 215 VAL A C 1
ATOM 1664 O O . VAL A 1 215 ? 14.854 -1.859 -23.706 1.00 91.44 215 VAL A O 1
ATOM 1667 N N . ASP A 1 216 ? 16.838 -2.632 -22.974 1.00 94.88 216 ASP A N 1
ATOM 1668 C CA . ASP A 1 216 ? 16.371 -3.889 -22.385 1.00 94.88 216 ASP A CA 1
ATOM 1669 C C . ASP A 1 216 ? 16.864 -3.963 -20.928 1.00 94.88 216 ASP A C 1
ATOM 1671 O O . ASP A 1 216 ? 18.063 -3.861 -20.672 1.00 94.88 216 ASP A O 1
ATOM 1675 N N . VAL A 1 217 ? 15.937 -4.039 -19.966 1.00 96.25 217 VAL A N 1
ATOM 1676 C CA . VAL A 1 217 ? 16.236 -3.987 -18.522 1.00 96.25 217 VAL A CA 1
ATOM 1677 C C . VAL A 1 217 ? 15.351 -4.978 -17.777 1.00 96.25 217 VAL A C 1
ATOM 1679 O O . VAL A 1 217 ? 14.139 -5.021 -17.982 1.00 96.25 217 VAL A O 1
ATOM 1682 N N . ARG A 1 218 ? 15.933 -5.752 -16.863 1.00 96.62 218 ARG A N 1
ATOM 1683 C CA . ARG A 1 218 ? 15.210 -6.642 -15.948 1.00 96.62 218 ARG A CA 1
ATOM 1684 C C . ARG A 1 218 ? 15.254 -6.077 -14.543 1.00 96.62 218 ARG A C 1
ATOM 1686 O O . ARG A 1 218 ? 16.335 -5.844 -14.006 1.00 96.62 218 ARG A O 1
ATOM 1693 N N . LEU A 1 219 ? 14.083 -5.876 -13.948 1.00 95.81 219 LEU A N 1
ATOM 1694 C CA . LEU A 1 219 ? 13.946 -5.291 -12.619 1.00 95.81 219 LEU A CA 1
ATOM 1695 C C . LEU A 1 219 ? 13.275 -6.257 -11.650 1.00 95.81 219 LEU A C 1
ATOM 1697 O O . LEU A 1 219 ? 12.281 -6.896 -11.979 1.00 95.81 219 LEU A O 1
ATOM 1701 N N . ILE A 1 220 ? 13.796 -6.323 -10.433 1.00 93.94 220 ILE A N 1
ATOM 1702 C CA . ILE A 1 220 ? 13.177 -6.996 -9.297 1.00 93.94 220 ILE A CA 1
ATOM 1703 C C . ILE A 1 220 ? 12.750 -5.926 -8.309 1.00 93.94 220 ILE A C 1
ATOM 1705 O O . ILE A 1 220 ? 13.542 -5.064 -7.933 1.00 93.94 220 ILE A O 1
ATOM 1709 N N . THR A 1 221 ? 11.510 -6.010 -7.849 1.00 91.81 221 THR A N 1
ATOM 1710 C CA . THR A 1 221 ? 10.940 -4.984 -6.986 1.00 91.81 221 THR A CA 1
ATOM 1711 C C . THR A 1 221 ? 10.828 -5.461 -5.543 1.00 91.81 221 THR A C 1
ATOM 1713 O O . THR A 1 221 ? 10.353 -6.564 -5.267 1.00 91.81 221 THR A O 1
ATOM 1716 N N . THR A 1 222 ? 11.243 -4.612 -4.607 1.00 93.00 222 THR A N 1
ATOM 1717 C CA . THR A 1 222 ? 11.067 -4.815 -3.166 1.00 93.00 222 THR A CA 1
ATOM 1718 C C . THR A 1 222 ? 10.096 -3.790 -2.610 1.00 93.00 222 THR A C 1
ATOM 1720 O O . THR A 1 222 ? 10.123 -2.638 -3.037 1.00 93.00 222 THR A O 1
ATOM 1723 N N . ILE A 1 223 ? 9.296 -4.188 -1.619 1.00 92.69 223 ILE A N 1
ATOM 1724 C CA . ILE A 1 223 ? 8.477 -3.261 -0.838 1.00 92.69 223 ILE A CA 1
ATOM 1725 C C . ILE A 1 223 ? 8.922 -3.268 0.615 1.00 92.69 223 ILE A C 1
ATOM 1727 O O . ILE A 1 223 ? 8.988 -4.322 1.246 1.00 92.69 223 ILE A O 1
ATOM 1731 N N . THR A 1 224 ? 9.164 -2.071 1.135 1.00 92.44 224 THR A N 1
ATOM 1732 C CA . THR A 1 224 ? 9.582 -1.813 2.509 1.00 92.44 224 THR A CA 1
ATOM 1733 C C . THR A 1 224 ? 8.523 -0.968 3.210 1.00 92.44 224 THR A C 1
ATOM 1735 O O . THR A 1 224 ? 8.044 0.022 2.664 1.00 92.44 224 THR A O 1
ATOM 1738 N N . THR A 1 225 ? 8.145 -1.350 4.427 1.00 89.44 225 THR A N 1
ATOM 1739 C CA . THR A 1 225 ? 7.199 -0.610 5.279 1.00 89.44 225 THR A CA 1
ATOM 1740 C C . THR A 1 225 ? 7.957 0.163 6.355 1.00 89.44 225 THR A C 1
ATOM 1742 O O . THR A 1 225 ? 8.927 -0.362 6.909 1.00 89.44 225 THR A O 1
ATOM 1745 N N . LEU A 1 226 ? 7.500 1.365 6.706 1.00 82.75 226 LEU A N 1
ATOM 1746 C CA . LEU A 1 226 ? 8.050 2.110 7.840 1.00 82.75 226 LEU A CA 1
ATOM 1747 C C . LEU A 1 226 ? 7.596 1.478 9.165 1.00 82.75 226 LEU A C 1
ATOM 1749 O O . LEU A 1 226 ? 6.435 1.111 9.332 1.00 82.75 226 LEU A O 1
ATOM 1753 N N . GLY A 1 227 ? 8.522 1.314 10.111 1.00 74.94 227 GLY A N 1
ATOM 1754 C CA . GLY A 1 227 ? 8.217 0.755 11.429 1.00 74.94 227 GLY A CA 1
ATOM 1755 C C . GLY A 1 227 ? 7.705 1.813 12.413 1.00 74.94 227 GLY A C 1
ATOM 1756 O O . GLY A 1 227 ? 8.225 2.923 12.438 1.00 74.94 227 GLY A O 1
ATOM 1757 N N . ALA A 1 228 ? 6.749 1.430 13.270 1.00 67.81 228 ALA A N 1
ATOM 1758 C CA . ALA A 1 228 ? 6.290 2.195 14.440 1.00 67.81 228 ALA A CA 1
ATOM 1759 C C . ALA A 1 228 ? 5.765 3.619 14.147 1.00 67.81 228 ALA A C 1
ATOM 1761 O O . ALA A 1 228 ? 6.163 4.588 14.796 1.00 67.81 228 ALA A O 1
ATOM 1762 N N . ALA A 1 229 ? 4.840 3.737 13.194 1.00 77.81 229 ALA A N 1
ATOM 1763 C CA . ALA A 1 229 ? 4.108 4.974 12.949 1.00 77.81 229 ALA A CA 1
ATOM 1764 C C . ALA A 1 229 ? 3.076 5.257 14.059 1.00 77.81 229 ALA A C 1
ATOM 1766 O O . ALA A 1 229 ? 2.403 4.350 14.544 1.00 77.81 229 ALA A O 1
ATOM 1767 N N . TYR A 1 230 ? 2.941 6.532 14.436 1.00 85.38 230 TYR A N 1
ATOM 1768 C CA . TYR A 1 230 ? 1.888 7.031 15.337 1.00 85.38 230 TYR A CA 1
ATOM 1769 C C . TYR A 1 230 ? 0.818 7.853 14.600 1.00 85.38 230 TYR A C 1
ATOM 1771 O O . TYR A 1 230 ? -0.082 8.395 15.237 1.00 85.38 230 TYR A O 1
ATOM 1779 N N . ASP A 1 231 ? 0.923 7.939 13.275 1.00 93.12 231 ASP A N 1
ATOM 1780 C CA . ASP A 1 231 ? -0.003 8.619 12.373 1.00 93.12 231 ASP A CA 1
ATOM 1781 C C . ASP A 1 231 ? -0.459 7.623 11.301 1.00 93.12 231 ASP A C 1
ATOM 1783 O O . ASP A 1 231 ? 0.343 6.816 10.818 1.00 93.12 231 ASP A O 1
ATOM 1787 N N . VAL A 1 232 ? -1.747 7.662 10.964 1.00 93.50 232 VAL A N 1
ATOM 1788 C CA . VAL A 1 232 ? -2.388 6.759 10.003 1.00 93.50 232 VAL A CA 1
ATOM 1789 C C . VAL A 1 232 ? -1.716 6.841 8.636 1.00 93.50 232 VAL A C 1
ATOM 1791 O O . VAL A 1 232 ? -1.418 5.803 8.047 1.00 93.50 232 VAL A O 1
ATOM 1794 N N . THR A 1 233 ? -1.425 8.051 8.153 1.00 93.19 233 THR A N 1
ATOM 1795 C CA . THR A 1 233 ? -0.796 8.259 6.846 1.00 93.19 233 THR A CA 1
ATOM 1796 C C . THR A 1 233 ? 0.547 7.541 6.800 1.00 93.19 233 THR A C 1
ATOM 1798 O O . THR A 1 233 ? 0.818 6.796 5.864 1.00 93.19 233 THR A O 1
ATOM 1801 N N . LEU A 1 234 ? 1.367 7.685 7.845 1.00 92.62 234 LEU A N 1
ATOM 1802 C CA . LEU A 1 234 ? 2.703 7.085 7.904 1.00 92.62 234 LEU A CA 1
ATOM 1803 C C . LEU A 1 234 ? 2.695 5.561 8.015 1.00 92.62 234 LEU A C 1
ATOM 1805 O O . LEU A 1 234 ? 3.574 4.917 7.445 1.00 92.62 234 LEU A O 1
ATOM 1809 N N . GLU A 1 235 ? 1.734 4.981 8.738 1.00 93.56 235 GLU A N 1
ATOM 1810 C CA . GLU A 1 235 ? 1.570 3.520 8.812 1.00 93.56 235 GLU A CA 1
ATOM 1811 C C . GLU A 1 235 ? 1.242 2.926 7.433 1.00 93.56 235 GLU A C 1
ATOM 1813 O O . GLU A 1 235 ? 1.610 1.793 7.109 1.00 93.56 235 GLU A O 1
ATOM 1818 N N . GLU A 1 236 ? 0.546 3.707 6.615 1.00 93.25 236 GLU A N 1
ATOM 1819 C CA . GLU A 1 236 ? 0.040 3.301 5.315 1.00 93.25 236 GLU A CA 1
ATOM 1820 C C . GLU A 1 236 ? 1.033 3.522 4.166 1.00 93.25 236 GLU A C 1
ATOM 1822 O O . GLU A 1 236 ? 0.866 2.908 3.107 1.00 93.25 236 GLU A O 1
ATOM 1827 N N . LEU A 1 237 ? 2.083 4.324 4.377 1.00 95.31 237 LEU A N 1
ATOM 1828 C CA . LEU A 1 237 ? 3.147 4.535 3.399 1.00 95.31 237 LEU A CA 1
ATOM 1829 C C . LEU A 1 237 ? 4.076 3.326 3.274 1.00 95.31 237 LEU A C 1
ATOM 1831 O O . LEU A 1 237 ? 4.450 2.654 4.242 1.00 95.31 237 LEU A O 1
ATOM 1835 N N . ARG A 1 238 ? 4.525 3.090 2.044 1.00 95.25 238 ARG A N 1
ATOM 1836 C CA . ARG A 1 238 ? 5.515 2.065 1.718 1.00 95.25 238 ARG A CA 1
ATOM 1837 C C . ARG A 1 238 ? 6.510 2.591 0.701 1.00 95.25 238 ARG A C 1
ATOM 1839 O O . ARG A 1 238 ? 6.165 3.410 -0.139 1.00 95.25 238 ARG A O 1
ATOM 1846 N N . LEU A 1 239 ? 7.730 2.078 0.752 1.00 96.50 239 LEU A N 1
ATOM 1847 C CA . LEU A 1 239 ? 8.756 2.333 -0.249 1.00 96.50 239 LEU A CA 1
ATOM 1848 C C . LEU A 1 239 ? 8.826 1.142 -1.204 1.00 96.50 239 LEU A C 1
ATOM 1850 O O . LEU A 1 239 ? 9.103 0.021 -0.774 1.00 96.50 239 LEU A O 1
ATOM 1854 N N . GLU A 1 240 ? 8.593 1.384 -2.485 1.00 96.38 240 GLU A N 1
ATOM 1855 C CA . GLU A 1 240 ? 8.786 0.424 -3.562 1.00 96.38 240 GLU A CA 1
ATOM 1856 C C . GLU A 1 240 ? 10.061 0.772 -4.332 1.00 96.38 240 GLU A C 1
ATOM 1858 O O . GLU A 1 240 ? 10.191 1.874 -4.857 1.00 96.38 240 GLU A O 1
ATOM 1863 N N . VAL A 1 241 ? 11.012 -0.161 -4.389 1.00 96.94 241 VAL A N 1
ATOM 1864 C CA . VAL A 1 241 ? 12.308 0.037 -5.059 1.00 96.94 241 VAL A CA 1
ATOM 1865 C C . VAL A 1 241 ? 12.530 -1.071 -6.070 1.00 96.94 241 VAL A C 1
ATOM 1867 O O . VAL A 1 241 ? 12.356 -2.246 -5.745 1.00 96.94 241 VAL A O 1
ATOM 1870 N N . SER A 1 242 ? 12.923 -0.700 -7.286 1.00 95.94 242 SER A N 1
ATOM 1871 C CA . SER A 1 242 ? 13.188 -1.632 -8.380 1.00 95.94 242 SER A CA 1
ATOM 1872 C C . SER A 1 242 ? 14.686 -1.750 -8.644 1.00 95.94 242 SER A C 1
ATOM 1874 O O . SER A 1 242 ? 15.301 -0.828 -9.167 1.00 95.94 242 SER A O 1
ATOM 1876 N N . TYR A 1 243 ? 15.268 -2.897 -8.306 1.00 95.62 243 TYR A N 1
ATOM 1877 C CA . TYR A 1 243 ? 16.688 -3.196 -8.483 1.00 95.62 243 TYR A CA 1
ATOM 1878 C C . TYR A 1 243 ? 16.949 -3.953 -9.787 1.00 95.62 243 TYR A C 1
ATOM 1880 O O . TYR A 1 243 ? 16.101 -4.743 -10.206 1.00 95.62 243 TYR A O 1
ATOM 1888 N N . PRO A 1 244 ? 18.122 -3.782 -10.417 1.00 96.06 244 PRO A N 1
ATOM 1889 C CA . PRO A 1 244 ? 18.501 -4.582 -11.575 1.00 96.06 244 PRO A CA 1
ATOM 1890 C C . PRO A 1 244 ? 18.613 -6.069 -11.202 1.00 96.06 244 PRO A C 1
ATOM 1892 O O . PRO A 1 244 ? 19.199 -6.423 -10.180 1.00 96.06 244 PRO A O 1
ATOM 1895 N N . ALA A 1 245 ? 18.057 -6.943 -12.040 1.00 95.06 245 ALA A N 1
ATOM 1896 C CA . ALA A 1 245 ? 18.125 -8.396 -11.862 1.00 95.06 245 ALA A CA 1
ATOM 1897 C C . ALA A 1 245 ? 19.464 -8.992 -12.339 1.00 95.06 245 ALA A C 1
ATOM 1899 O O . ALA A 1 245 ? 19.807 -10.117 -11.978 1.00 95.06 245 ALA A O 1
ATOM 1900 N N . ASP A 1 246 ? 20.206 -8.248 -13.164 1.00 94.19 246 ASP A N 1
ATOM 1901 C CA . ASP A 1 246 ? 21.477 -8.644 -13.765 1.00 94.19 246 ASP A CA 1
ATOM 1902 C C . ASP A 1 246 ? 22.416 -7.432 -13.960 1.00 94.19 246 ASP A C 1
ATOM 1904 O O . ASP A 1 246 ? 22.014 -6.270 -13.853 1.00 94.19 246 ASP A O 1
ATOM 1908 N N . ALA A 1 247 ? 23.698 -7.704 -14.222 1.00 95.62 247 ALA A N 1
ATOM 1909 C CA . ALA A 1 247 ? 24.727 -6.668 -14.359 1.00 95.62 247 ALA A CA 1
ATOM 1910 C C . ALA A 1 247 ? 24.539 -5.779 -15.606 1.00 95.62 247 ALA A C 1
ATOM 1912 O O . ALA A 1 247 ? 24.967 -4.625 -15.612 1.00 95.62 247 ALA A O 1
ATOM 1913 N N . GLU A 1 248 ? 23.903 -6.303 -16.657 1.00 96.00 248 GLU A N 1
ATOM 1914 C CA . GLU A 1 248 ? 23.607 -5.559 -17.888 1.00 96.00 248 GLU A CA 1
ATOM 1915 C C . GLU A 1 248 ? 22.549 -4.484 -17.611 1.00 96.00 248 GLU A C 1
ATOM 1917 O O . GLU A 1 248 ? 22.756 -3.311 -17.925 1.00 96.00 248 GLU A O 1
ATOM 1922 N N . SER A 1 249 ? 21.476 -4.863 -16.915 1.00 95.69 249 SER A N 1
ATOM 1923 C CA . SER A 1 249 ? 20.425 -3.963 -16.437 1.00 95.69 249 SER A CA 1
ATOM 1924 C C . SER A 1 249 ? 20.990 -2.881 -15.518 1.00 95.69 249 SER A C 1
ATOM 1926 O O . SER A 1 249 ? 20.631 -1.711 -15.643 1.00 95.69 249 SER A O 1
ATOM 1928 N N . GLU A 1 250 ? 21.913 -3.240 -14.619 1.00 96.25 250 GLU A N 1
ATOM 1929 C CA . GLU A 1 250 ? 22.580 -2.265 -13.753 1.00 96.25 250 GLU A CA 1
ATOM 1930 C C . GLU A 1 250 ? 23.387 -1.241 -14.561 1.00 96.25 250 GLU A C 1
ATOM 1932 O O . GLU A 1 250 ? 23.286 -0.038 -14.311 1.00 96.25 250 GLU A O 1
ATOM 1937 N N . ALA A 1 251 ? 24.166 -1.699 -15.545 1.00 95.25 251 ALA A N 1
ATOM 1938 C CA . ALA A 1 251 ? 24.959 -0.819 -16.397 1.00 95.25 251 ALA A CA 1
ATOM 1939 C C . ALA A 1 251 ? 24.077 0.160 -17.188 1.00 95.25 251 ALA A C 1
ATOM 1941 O O . ALA A 1 251 ? 24.412 1.344 -17.275 1.00 95.25 251 ALA A O 1
ATOM 1942 N N . VAL A 1 252 ? 22.934 -0.306 -17.705 1.00 94.06 252 VAL A N 1
ATOM 1943 C CA . VAL A 1 252 ? 21.949 0.545 -18.391 1.00 94.06 252 VAL A CA 1
ATOM 1944 C C . VAL A 1 252 ? 21.412 1.630 -17.455 1.00 94.06 252 VAL A C 1
ATOM 1946 O O . VAL A 1 252 ? 21.486 2.810 -17.793 1.00 94.06 252 VAL A O 1
ATOM 1949 N N . LEU A 1 253 ? 20.930 1.265 -16.261 1.00 93.00 253 LEU A N 1
ATOM 1950 C CA . LEU A 1 253 ? 20.367 2.227 -15.301 1.00 93.00 253 LEU A CA 1
ATOM 1951 C C . LEU A 1 253 ? 21.400 3.270 -14.856 1.00 93.00 253 LEU A C 1
ATOM 1953 O O . LEU A 1 253 ? 21.108 4.464 -14.807 1.00 93.00 253 LEU A O 1
ATOM 1957 N N . ARG A 1 254 ? 22.643 2.845 -14.600 1.00 93.06 254 ARG A N 1
ATOM 1958 C CA . ARG A 1 254 ? 23.738 3.762 -14.252 1.00 93.06 254 ARG A CA 1
ATOM 1959 C C . ARG A 1 254 ? 24.131 4.689 -15.401 1.00 93.06 254 ARG A C 1
ATOM 1961 O O . ARG A 1 254 ? 24.520 5.823 -15.138 1.00 93.06 254 ARG A O 1
ATOM 1968 N N . GLY A 1 255 ? 24.016 4.233 -16.648 1.00 89.00 255 GLY A N 1
ATOM 1969 C CA . GLY A 1 255 ? 24.223 5.069 -17.832 1.00 89.00 255 GLY A CA 1
ATOM 1970 C C . GLY A 1 255 ? 23.149 6.147 -18.005 1.00 89.00 255 GLY A C 1
ATOM 1971 O O . GLY A 1 255 ? 23.466 7.240 -18.464 1.00 89.00 255 GLY A O 1
ATOM 1972 N N . LEU A 1 256 ? 21.906 5.863 -17.600 1.00 81.38 256 LEU A N 1
ATOM 1973 C CA . LEU A 1 256 ? 20.788 6.813 -17.644 1.00 81.38 256 LEU A CA 1
ATOM 1974 C C . LEU A 1 256 ? 20.852 7.854 -16.516 1.00 81.38 256 LEU A C 1
ATOM 1976 O O . LEU A 1 256 ? 20.554 9.018 -16.753 1.00 81.38 256 LEU A O 1
ATOM 1980 N N . GLY A 1 257 ? 21.266 7.454 -15.308 1.00 64.19 257 GLY A N 1
ATOM 1981 C CA . GLY A 1 257 ? 21.367 8.351 -14.147 1.00 64.19 257 GLY A CA 1
ATOM 1982 C C . GLY A 1 257 ? 22.600 9.265 -14.123 1.00 64.19 257 GLY A C 1
ATOM 1983 O O . GLY A 1 257 ? 22.739 10.073 -13.210 1.00 64.19 257 GLY A O 1
ATOM 1984 N N . GLY A 1 258 ? 23.518 9.120 -15.085 1.00 53.34 258 GLY A N 1
ATOM 1985 C CA . GLY A 1 258 ? 24.707 9.967 -15.239 1.00 53.34 258 GLY A CA 1
ATOM 1986 C C . GLY A 1 258 ? 24.560 11.109 -16.252 1.00 53.34 258 GLY A C 1
ATOM 1987 O O . GLY A 1 258 ? 25.569 11.748 -16.560 1.00 53.34 258 GLY A O 1
ATOM 1988 N N . ALA A 1 259 ? 23.357 11.320 -16.799 1.00 40.78 259 ALA A N 1
ATOM 1989 C CA . ALA A 1 259 ? 23.041 12.337 -17.805 1.00 40.78 259 ALA A CA 1
ATOM 1990 C C . ALA A 1 259 ? 22.389 13.587 -17.196 1.00 40.78 259 ALA A C 1
ATOM 1992 O O . ALA A 1 259 ? 21.576 13.435 -16.258 1.00 40.78 259 ALA A O 1
#

Radius of gyration: 21.45 Å; Cα contacts (8 Å, |Δi|>4): 370; chains: 1; bounding box: 50×46×58 Å

Nearest PDB structures (foldseek):
  2b5a-assembly1_A  TM=8.978E-01  e=9.534E-03  [Bacillus] caldolyticus
  1y9q-assembly1_A-2  TM=9.287E-01  e=1.193E-02  Vibrio cholerae
  6jq1-assembly1_A  TM=6.326E-01  e=7.662E-04  Deinococcus geothermalis DSM 11300
  3g5g-assembly5_J  TM=8.781E-01  e=6.056E-02  Enterobacter sp. RFL1396
  2ict-assembly1_A  TM=7.473E-01  e=1.975E-02  Escherichia coli CFT073